Protein AF-A0A838L7C1-F1 (afdb_monomer_lite)

Radius of gyration: 22.55 Å; chains: 1; bounding box: 53×40×76 Å

pLDDT: mean 81.85, std 16.96, range [39.5, 97.94]

Secondary structure (DSSP, 8-state):
-HHHHHHHHHTT-----SS-HHHHTT-EE-PPTT-B--TT-EEEETTS-EEE----SS-EEEEEE-SS-SSSHHHHHHHHHHHHHHTTPPBTTTBEEEEEESS--HHHHHHHHHHHH-TT-HHHHHH-EEEE--HHHHHHHHHHHTEE-EEETTTTEEE---EEEEE-GGGBEEEEEETTT--HHHHHHHHHHHHHTPPP-PPP-----SHHHHHHHHHGGGS-S-TTSHHHHHHHHHHHHHHHHHHHHHHHHHHHHHHHT-

Foldseek 3Di:
DVVVVVVVVVVPPPPPDLDDQVLLQLFAFDFDAFFFQPFQQWWAFLVRHIDTGDFDQFKEKEEEAALVDPPPRLVLLLLQLVLQVVLVHFDPPHYAYEYEYLDQSDSNSVNVSLVPRCVVSVRNSVRYTYTYHDNVSNVVSCVSRVGDWDQRPVSRGIDHFQWIFIAAPPRATQDIDGSVPDHSVNVVVSRVRSPVVHHDDPDDDDPPVDPVVVVCCVVSVSGSPGSPCVVVVVVVVVVVVVVVVVVVVVVVVVVVVVVVVD

Organism: NCBI:txid2683589

Sequence (262 aa):
MRILLLLLALWASPVRAALTPAELAGVGATPPAGARLPAGLAFVDQAERPYRLANGPVPTVLLFADYSCRHICGPGITLTAGALHDAGLTPGRDYRMIVIGLDQDGPALAARLATDRLRGLDAERSAMALLTGSPPTIRQAEAALGYHAVYDAQADQFAHDAAIYVFGQAGRLSALLAETASTAPQLAAAIAGARQGVVYAPPAPRPDDSLAGRISAICYGLASAHGVYAAPIVLGLRIGGVLICVALALFLIGHRRARDAA

Structure (mmCIF, N/CA/C/O backbone):
data_AF-A0A838L7C1-F1
#
_entry.id   AF-A0A838L7C1-F1
#
loop_
_atom_site.group_PDB
_atom_site.id
_atom_site.type_symbol
_atom_site.label_atom_id
_atom_site.label_alt_id
_atom_site.label_comp_id
_atom_site.label_asym_id
_atom_site.label_entity_id
_atom_site.label_seq_id
_atom_site.pdbx_PDB_ins_code
_atom_site.Cartn_x
_atom_site.Cartn_y
_atom_site.Cartn_z
_atom_site.occupancy
_atom_site.B_iso_or_equiv
_atom_site.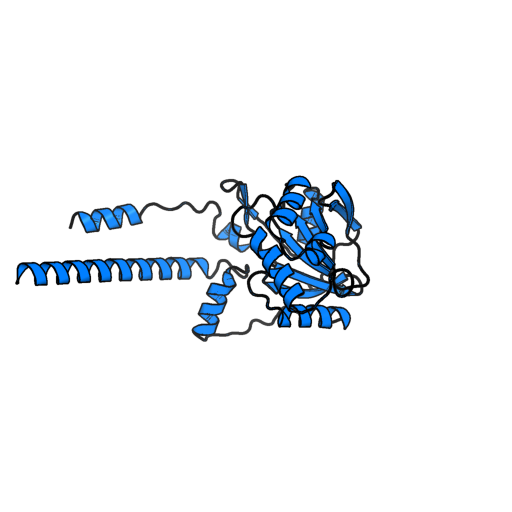auth_seq_id
_atom_site.auth_comp_id
_atom_site.auth_asym_id
_atom_site.auth_atom_id
_atom_site.pdbx_PDB_model_num
ATOM 1 N N . MET A 1 1 ? 33.254 2.760 -39.427 1.00 51.91 1 MET A N 1
ATOM 2 C CA . MET A 1 1 ? 34.066 3.195 -38.265 1.00 51.91 1 MET A CA 1
ATOM 3 C C . MET A 1 1 ? 33.449 4.379 -37.512 1.00 51.91 1 MET A C 1
ATOM 5 O O . MET A 1 1 ? 33.145 4.223 -36.342 1.00 51.91 1 MET A O 1
ATOM 9 N N . ARG A 1 2 ? 33.193 5.531 -38.159 1.00 55.25 2 ARG A N 1
ATOM 10 C CA . ARG A 1 2 ? 32.665 6.751 -37.499 1.00 55.25 2 ARG A CA 1
ATOM 11 C C . ARG A 1 2 ? 31.285 6.598 -36.830 1.00 55.25 2 ARG A C 1
ATOM 13 O O . ARG A 1 2 ? 31.097 7.104 -35.736 1.00 55.25 2 ARG A O 1
ATOM 20 N N . ILE A 1 3 ? 30.359 5.849 -37.437 1.00 61.06 3 ILE A N 1
ATOM 21 C CA . ILE A 1 3 ? 29.017 5.593 -36.869 1.00 61.06 3 ILE A CA 1
ATOM 22 C C . ILE A 1 3 ? 29.088 4.682 -35.631 1.00 61.06 3 ILE A C 1
ATOM 24 O O . ILE A 1 3 ? 28.371 4.902 -34.664 1.00 61.06 3 ILE A O 1
ATOM 28 N N . LEU A 1 4 ? 30.001 3.703 -35.626 1.00 56.50 4 LEU A N 1
ATOM 29 C CA . LEU A 1 4 ? 30.210 2.800 -34.489 1.00 56.50 4 LEU A CA 1
ATOM 30 C C . LEU A 1 4 ? 30.782 3.557 -33.277 1.00 56.50 4 LEU A C 1
ATOM 32 O O . LEU A 1 4 ? 30.341 3.342 -32.157 1.00 56.50 4 LEU A O 1
ATOM 36 N N . LEU A 1 5 ? 31.708 4.492 -33.520 1.00 59.41 5 LEU A N 1
ATOM 37 C CA . LEU A 1 5 ? 32.278 5.374 -32.494 1.00 59.41 5 LEU A CA 1
ATOM 38 C C . LEU A 1 5 ? 31.256 6.386 -31.947 1.00 59.41 5 LEU A C 1
ATOM 40 O O . LEU A 1 5 ? 31.265 6.658 -30.753 1.00 59.41 5 LEU A O 1
ATOM 44 N N . LEU A 1 6 ? 30.346 6.897 -32.785 1.00 57.25 6 LEU A N 1
ATOM 45 C CA . LEU A 1 6 ? 29.240 7.759 -32.343 1.00 57.25 6 LEU A CA 1
ATOM 46 C C . LEU A 1 6 ? 28.212 6.990 -31.497 1.00 57.25 6 LEU A C 1
ATOM 48 O O . LEU A 1 6 ? 27.775 7.498 -30.470 1.00 57.25 6 LEU A O 1
ATOM 52 N N . LEU A 1 7 ? 27.879 5.747 -31.861 1.00 58.19 7 LEU A N 1
ATOM 53 C CA . LEU A 1 7 ? 26.993 4.888 -31.062 1.00 58.19 7 LEU A CA 1
ATOM 54 C C . LEU A 1 7 ? 27.619 4.492 -29.712 1.00 58.19 7 LEU A C 1
ATOM 56 O O . LEU A 1 7 ? 26.914 4.463 -28.709 1.00 58.19 7 LEU A O 1
ATOM 60 N N . LEU A 1 8 ? 28.938 4.262 -29.667 1.00 57.81 8 LEU A N 1
ATOM 61 C CA . LEU A 1 8 ? 29.695 4.037 -28.425 1.00 57.81 8 LEU A CA 1
ATOM 62 C C . LEU A 1 8 ? 29.817 5.300 -27.553 1.00 57.81 8 LEU A C 1
ATOM 64 O O . LEU A 1 8 ? 29.842 5.196 -26.330 1.00 57.81 8 LEU A O 1
ATOM 68 N N . ALA A 1 9 ? 29.865 6.489 -28.158 1.00 54.53 9 ALA A N 1
ATOM 69 C CA . ALA A 1 9 ? 29.916 7.754 -27.427 1.00 54.53 9 ALA A CA 1
ATOM 70 C C . ALA A 1 9 ? 28.554 8.139 -26.818 1.00 54.53 9 ALA A C 1
ATOM 72 O O . ALA A 1 9 ? 28.516 8.622 -25.690 1.00 54.53 9 ALA A O 1
ATOM 73 N N . LEU A 1 10 ? 27.435 7.856 -27.502 1.00 51.53 10 LEU A N 1
ATOM 74 C CA . LEU A 1 10 ? 26.086 7.993 -26.922 1.00 51.53 10 LEU A CA 1
ATOM 75 C C . LEU A 1 10 ? 25.775 6.932 -25.848 1.00 51.53 10 LEU A C 1
ATOM 77 O O . LEU A 1 10 ? 24.868 7.113 -25.042 1.00 51.53 10 LEU A O 1
ATOM 81 N N . TRP A 1 11 ? 26.536 5.839 -25.812 1.00 51.84 11 TRP A N 1
ATOM 82 C CA . TRP A 1 11 ? 26.445 4.779 -24.802 1.00 51.84 11 TRP A CA 1
ATOM 83 C C . TRP A 1 11 ? 27.009 5.171 -23.433 1.00 51.84 11 TRP A C 1
ATOM 85 O O . TRP A 1 11 ? 26.672 4.554 -22.422 1.00 51.84 11 TRP A O 1
ATOM 95 N N . ALA A 1 12 ? 27.890 6.170 -23.402 1.00 47.09 12 ALA A N 1
ATOM 96 C CA . ALA A 1 12 ? 28.677 6.512 -22.228 1.00 47.09 12 ALA A CA 1
ATOM 97 C C . ALA A 1 12 ? 28.092 7.661 -21.403 1.00 47.09 12 ALA A C 1
ATOM 99 O O . ALA A 1 12 ? 28.735 8.067 -20.441 1.00 47.09 12 ALA A O 1
ATOM 100 N N . SER A 1 13 ? 26.909 8.192 -21.730 1.00 45.59 13 SER A N 1
ATOM 101 C CA . SER A 1 13 ? 26.244 9.140 -20.834 1.00 45.59 13 SER A CA 1
ATOM 102 C C . SER A 1 13 ? 25.783 8.379 -19.591 1.00 45.59 13 SER A C 1
ATOM 104 O O . SER A 1 13 ? 24.845 7.581 -19.691 1.00 45.59 13 SER A O 1
ATOM 106 N N . PRO A 1 14 ? 26.409 8.578 -18.412 1.00 48.09 14 PRO A N 1
ATOM 107 C CA . PRO A 1 14 ? 25.842 8.031 -17.202 1.00 48.09 14 PRO A CA 1
ATOM 108 C C . PRO A 1 14 ? 24.521 8.766 -16.992 1.00 48.09 14 PRO A C 1
ATOM 110 O O . PRO A 1 14 ? 24.502 9.952 -16.665 1.00 48.09 14 PRO A O 1
ATOM 113 N N . VAL A 1 15 ? 23.401 8.070 -17.183 1.00 47.12 15 VAL A N 1
ATOM 114 C CA . VAL A 1 15 ? 22.186 8.442 -16.465 1.00 47.12 15 VAL A CA 1
ATOM 115 C C . VAL A 1 15 ? 22.575 8.338 -14.999 1.00 47.12 15 VAL A C 1
ATOM 117 O O . VAL A 1 15 ? 22.795 7.244 -14.478 1.00 47.12 15 VAL A O 1
ATOM 120 N N . ARG A 1 16 ? 22.784 9.489 -14.359 1.00 45.47 16 ARG A N 1
ATOM 121 C CA . ARG A 1 16 ? 22.889 9.545 -12.909 1.00 45.47 16 ARG A CA 1
ATOM 122 C C . ARG A 1 16 ? 21.510 9.163 -12.399 1.00 45.47 16 ARG A C 1
ATOM 124 O O . ARG A 1 16 ? 20.576 9.943 -12.536 1.00 45.47 16 ARG A O 1
ATOM 131 N N . ALA A 1 17 ? 21.383 7.937 -11.901 1.00 51.59 17 ALA A N 1
ATOM 132 C CA . ALA A 1 17 ? 20.251 7.587 -11.065 1.00 51.59 17 ALA A CA 1
ATOM 133 C C . ALA A 1 17 ? 20.267 8.538 -9.862 1.00 51.59 17 ALA A C 1
ATOM 135 O O . ALA A 1 17 ? 21.335 8.808 -9.304 1.00 51.59 17 ALA A O 1
ATOM 136 N N . ALA A 1 18 ? 19.107 9.092 -9.539 1.00 63.47 18 ALA A N 1
ATOM 137 C CA . ALA A 1 18 ? 18.966 10.081 -8.485 1.00 63.47 18 ALA A CA 1
ATOM 138 C C . ALA A 1 18 ? 19.224 9.492 -7.087 1.00 63.47 18 ALA A C 1
ATOM 140 O O . ALA A 1 18 ? 19.839 10.155 -6.256 1.00 63.47 18 ALA A O 1
ATOM 141 N N . LEU A 1 19 ? 18.876 8.216 -6.887 1.00 62.22 19 LEU A N 1
ATOM 142 C CA . LEU A 1 19 ? 19.225 7.420 -5.710 1.00 62.22 19 LEU A CA 1
ATOM 143 C C . LEU A 1 19 ? 20.336 6.408 -6.018 1.00 62.22 19 LEU A C 1
ATOM 145 O O . LEU A 1 19 ? 20.388 5.794 -7.091 1.00 62.22 19 LEU A O 1
ATOM 149 N N . THR A 1 20 ? 21.221 6.200 -5.048 1.00 67.25 20 THR A N 1
ATOM 150 C CA . THR A 1 20 ? 22.269 5.180 -5.098 1.00 67.25 20 THR A CA 1
ATOM 151 C C . THR A 1 20 ? 21.702 3.783 -4.813 1.00 67.25 20 THR A C 1
ATOM 153 O O . THR A 1 20 ? 20.702 3.635 -4.108 1.00 67.25 20 THR A O 1
ATOM 156 N N . PRO A 1 21 ? 22.365 2.708 -5.281 1.00 65.19 21 PRO A N 1
ATOM 157 C CA . PRO A 1 21 ? 21.970 1.343 -4.929 1.00 65.19 21 PRO A CA 1
ATOM 158 C C . PRO A 1 21 ? 21.930 1.079 -3.417 1.00 65.19 21 PRO A C 1
ATOM 160 O O . PRO A 1 21 ? 21.137 0.262 -2.966 1.00 65.19 21 PRO A O 1
ATOM 163 N N . ALA A 1 22 ? 22.776 1.761 -2.638 1.00 67.56 22 ALA A N 1
ATOM 164 C CA . ALA A 1 22 ? 22.805 1.631 -1.185 1.00 67.56 22 ALA A CA 1
ATOM 165 C C . ALA A 1 22 ? 21.562 2.248 -0.526 1.00 67.56 22 ALA A C 1
ATOM 167 O O . ALA A 1 22 ? 20.999 1.645 0.381 1.00 67.56 22 ALA A O 1
ATOM 168 N N . GLU A 1 23 ? 21.101 3.404 -1.012 1.00 67.38 23 GLU A N 1
ATOM 169 C CA . GLU A 1 23 ? 19.859 4.037 -0.542 1.00 67.38 23 GLU A CA 1
ATOM 170 C C . GLU A 1 23 ? 18.635 3.179 -0.889 1.00 67.38 23 GLU A C 1
ATOM 172 O O . GLU A 1 23 ? 17.752 2.987 -0.056 1.00 67.38 23 GLU A O 1
ATOM 177 N N . LEU A 1 24 ? 18.624 2.573 -2.079 1.00 67.25 24 LEU A N 1
ATOM 178 C CA . LEU A 1 24 ? 17.552 1.669 -2.506 1.00 67.25 24 LEU A CA 1
ATOM 179 C C . LEU A 1 24 ? 17.568 0.314 -1.787 1.00 67.25 24 LEU A C 1
ATOM 181 O O . LEU A 1 24 ? 16.530 -0.332 -1.691 1.00 67.25 24 LEU A O 1
ATOM 185 N N . ALA A 1 25 ? 18.713 -0.136 -1.264 1.00 66.38 25 ALA A N 1
ATOM 186 C CA . ALA A 1 25 ? 18.814 -1.423 -0.572 1.00 66.38 25 ALA A CA 1
ATOM 187 C C . ALA A 1 25 ? 17.990 -1.480 0.727 1.00 66.38 25 ALA A C 1
ATOM 189 O O . ALA A 1 25 ? 17.651 -2.575 1.174 1.00 66.38 25 ALA A O 1
ATOM 190 N N . GLY A 1 26 ? 17.687 -0.321 1.322 1.00 69.31 26 GLY A N 1
ATOM 191 C CA . GLY A 1 26 ? 16.841 -0.205 2.508 1.00 69.31 26 GLY A CA 1
ATOM 192 C C . GLY A 1 26 ? 15.350 -0.032 2.211 1.00 69.31 26 GLY A C 1
ATOM 193 O O . GLY A 1 26 ? 14.554 -0.119 3.139 1.00 69.31 26 GLY A O 1
ATOM 194 N N . VAL A 1 27 ? 14.954 0.220 0.958 1.00 80.50 27 VAL A N 1
ATOM 195 C CA . VAL A 1 27 ? 13.543 0.392 0.581 1.00 80.50 27 VAL A CA 1
ATOM 196 C C . VAL A 1 27 ? 12.837 -0.961 0.584 1.00 80.50 27 VAL A C 1
ATOM 198 O O . VAL A 1 27 ? 13.306 -1.904 -0.053 1.00 80.50 27 VAL A O 1
ATOM 201 N N . GLY A 1 28 ? 11.706 -1.064 1.284 1.00 82.19 28 GLY A N 1
ATOM 202 C CA . GLY A 1 28 ? 10.970 -2.323 1.366 1.00 82.19 28 GLY A CA 1
ATOM 203 C C . GLY A 1 28 ? 9.934 -2.397 2.481 1.00 82.19 28 GLY A C 1
ATOM 204 O O . GLY A 1 28 ? 9.901 -1.565 3.389 1.00 82.19 28 GLY A O 1
ATOM 205 N N . ALA A 1 29 ? 9.123 -3.454 2.433 1.00 87.81 29 ALA A N 1
ATOM 206 C CA . ALA A 1 29 ? 8.242 -3.887 3.509 1.00 87.81 29 ALA A CA 1
ATOM 207 C C . ALA A 1 29 ? 8.787 -5.162 4.180 1.00 87.81 29 ALA A C 1
ATOM 209 O O . ALA A 1 29 ? 8.702 -6.262 3.637 1.00 87.81 29 ALA A O 1
ATOM 210 N N . THR A 1 30 ? 9.317 -5.040 5.399 1.00 90.00 30 THR A N 1
ATOM 211 C CA . THR A 1 30 ? 9.736 -6.170 6.248 1.00 90.00 30 THR A CA 1
ATOM 212 C C . THR A 1 30 ? 9.036 -6.088 7.606 1.00 90.00 30 THR A C 1
ATOM 214 O O . THR A 1 30 ? 9.617 -5.615 8.586 1.00 90.00 30 THR A O 1
ATOM 217 N N . PRO A 1 31 ? 7.769 -6.534 7.698 1.00 90.88 31 PRO A N 1
ATOM 218 C CA . PRO A 1 31 ? 6.994 -6.391 8.919 1.00 90.88 31 PRO A CA 1
ATOM 219 C C . PRO A 1 31 ? 7.610 -7.209 10.062 1.00 90.88 31 PRO A C 1
ATOM 221 O O . PRO A 1 31 ? 7.965 -8.375 9.852 1.00 90.88 31 PRO A O 1
ATOM 224 N N . PRO A 1 32 ? 7.702 -6.656 11.285 1.00 90.88 32 PRO A N 1
ATOM 225 C CA . PRO A 1 32 ? 8.177 -7.412 12.435 1.00 90.88 32 PRO A CA 1
ATOM 226 C C . PRO A 1 32 ? 7.231 -8.574 12.770 1.00 90.88 32 PRO A C 1
ATOM 228 O O . PRO A 1 32 ? 6.039 -8.568 12.445 1.00 90.88 32 PRO A O 1
ATOM 231 N N . ALA A 1 33 ? 7.749 -9.580 13.476 1.00 88.56 33 ALA A N 1
ATOM 232 C CA . ALA A 1 33 ? 6.931 -10.692 13.945 1.00 88.56 33 ALA A CA 1
ATOM 233 C C . ALA A 1 33 ? 5.770 -10.181 14.814 1.00 88.56 33 ALA A C 1
ATOM 235 O O . ALA A 1 33 ? 5.965 -9.433 15.771 1.00 88.56 33 ALA A O 1
ATOM 236 N N . GLY A 1 34 ? 4.546 -10.587 14.474 1.00 89.81 34 GLY A N 1
ATOM 237 C CA . GLY A 1 34 ? 3.351 -10.136 15.185 1.00 89.81 34 GLY A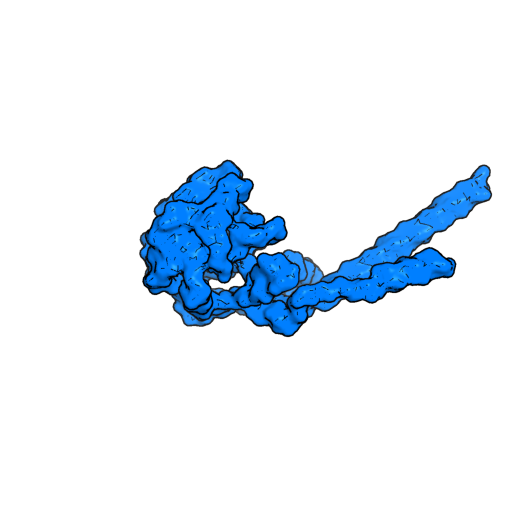 CA 1
ATOM 238 C C . GLY A 1 34 ? 2.960 -8.680 14.917 1.00 89.81 34 GLY A C 1
ATOM 239 O O . GLY A 1 34 ? 2.197 -8.135 15.717 1.00 89.81 34 GLY A O 1
ATOM 240 N N . ALA A 1 35 ? 3.440 -8.077 13.819 1.00 94.44 35 ALA A N 1
ATOM 241 C CA . ALA A 1 35 ? 3.037 -6.749 13.364 1.00 94.44 35 ALA A CA 1
ATOM 242 C C . ALA A 1 35 ? 1.516 -6.553 13.439 1.00 94.44 35 ALA A C 1
ATOM 244 O O . ALA A 1 35 ? 0.718 -7.452 13.133 1.00 94.44 35 ALA A O 1
ATOM 245 N N . ARG A 1 36 ? 1.117 -5.353 13.859 1.00 95.94 36 ARG A N 1
ATOM 246 C CA . ARG A 1 36 ? -0.283 -4.963 13.986 1.00 95.94 36 ARG A CA 1
ATOM 247 C C . ARG A 1 36 ? -0.534 -3.634 13.302 1.00 95.94 36 ARG A C 1
ATOM 249 O O . ARG A 1 36 ? 0.358 -2.796 13.230 1.00 95.94 36 ARG A O 1
ATOM 256 N N . LEU A 1 37 ? -1.774 -3.435 12.873 1.00 96.94 37 LEU A N 1
ATOM 257 C CA . LEU A 1 37 ? -2.268 -2.144 12.431 1.00 96.94 37 LEU A CA 1
ATOM 258 C C . LEU A 1 37 ? -2.006 -1.110 13.545 1.00 96.94 37 LEU A C 1
ATOM 260 O O . LEU A 1 37 ? -2.449 -1.341 14.678 1.00 96.94 37 LEU A O 1
ATOM 264 N N . PRO A 1 38 ? -1.311 0.009 13.265 1.00 96.56 38 PRO A N 1
ATOM 265 C CA . PRO A 1 38 ? -0.952 1.003 14.274 1.00 96.56 38 PRO A CA 1
ATOM 266 C C . PRO A 1 38 ? -2.166 1.865 14.657 1.00 96.56 38 PRO A C 1
ATOM 268 O O . PRO A 1 38 ? -2.296 3.030 14.285 1.00 96.56 38 PRO A O 1
ATOM 271 N N . ALA A 1 39 ? -3.113 1.266 15.378 1.00 95.31 39 ALA A N 1
ATOM 272 C CA . ALA A 1 39 ? -4.331 1.931 15.817 1.00 95.31 39 ALA A CA 1
ATOM 273 C C . ALA A 1 39 ? -4.028 3.129 16.739 1.00 95.31 39 ALA A C 1
ATOM 275 O O . ALA A 1 39 ? -3.087 3.113 17.528 1.00 95.31 39 ALA A O 1
ATOM 276 N N . GLY A 1 40 ? -4.856 4.168 16.655 1.00 96.00 40 GLY A N 1
ATOM 277 C CA . GLY A 1 40 ? -4.732 5.419 17.405 1.00 96.00 40 GLY A CA 1
ATOM 278 C C . GLY A 1 40 ? -4.039 6.546 16.636 1.00 96.00 40 GLY A C 1
ATOM 279 O O . GLY A 1 40 ? -4.273 7.717 16.964 1.00 96.00 40 GLY A O 1
ATOM 280 N N . LEU A 1 41 ? -3.261 6.221 15.594 1.00 97.62 41 LEU A N 1
ATOM 281 C CA . LEU A 1 41 ? -2.647 7.218 14.715 1.00 97.62 41 LEU A CA 1
ATOM 282 C C . LEU A 1 41 ? -3.719 8.098 14.058 1.00 97.62 41 LEU A C 1
ATOM 284 O O . LEU A 1 41 ? -4.759 7.611 13.605 1.00 97.62 41 LEU A O 1
ATOM 288 N N . ALA A 1 42 ? -3.469 9.406 14.061 1.00 97.19 42 ALA A N 1
ATOM 289 C CA . ALA A 1 42 ? -4.391 10.423 13.574 1.00 97.19 42 ALA A CA 1
ATOM 290 C C . ALA A 1 42 ? -3.964 10.923 12.192 1.00 97.19 42 ALA A C 1
ATOM 292 O O . ALA A 1 42 ? -2.813 11.300 11.990 1.00 97.19 42 ALA A O 1
ATOM 293 N N . PHE A 1 43 ? -4.921 10.951 11.277 1.00 97.38 43 PHE A N 1
ATOM 294 C CA . PHE A 1 43 ? -4.782 11.347 9.886 1.00 97.38 43 PHE A CA 1
ATOM 295 C C . PHE A 1 43 ? -5.931 12.282 9.496 1.00 97.38 43 PHE A C 1
ATOM 297 O O . PHE A 1 43 ? -6.866 12.512 10.269 1.00 97.38 43 PHE A O 1
ATOM 304 N N . VAL A 1 44 ? -5.869 12.786 8.273 1.00 96.81 44 VAL A N 1
ATOM 305 C CA . VAL A 1 44 ? -6.962 13.471 7.586 1.00 96.81 44 VAL A CA 1
ATOM 306 C C . VAL A 1 44 ? -7.305 12.656 6.343 1.00 96.81 44 VAL A C 1
ATOM 308 O O . VAL A 1 44 ? -6.396 12.198 5.652 1.00 96.81 44 VAL A O 1
ATOM 311 N N . ASP A 1 45 ? -8.591 12.416 6.093 1.00 95.44 45 ASP A N 1
ATOM 312 C CA . ASP A 1 45 ? -9.037 11.701 4.894 1.00 95.44 45 ASP A CA 1
ATOM 313 C C . ASP A 1 45 ? -9.088 12.618 3.657 1.00 95.44 45 ASP A C 1
ATOM 315 O O . ASP A 1 45 ? -8.923 13.836 3.749 1.00 95.44 45 ASP A O 1
ATOM 319 N N . GLN A 1 46 ? -9.359 12.043 2.485 1.00 93.81 46 GLN A N 1
ATOM 320 C CA . GLN A 1 46 ? -9.469 12.767 1.215 1.00 93.81 46 GLN A CA 1
ATOM 321 C C . GLN A 1 46 ? -10.581 13.830 1.167 1.00 93.81 46 GLN A C 1
ATOM 323 O O . GLN A 1 46 ? -10.621 14.628 0.236 1.00 93.81 46 GLN A O 1
ATOM 328 N N . ALA A 1 47 ? -11.507 13.827 2.128 1.00 93.81 47 ALA A N 1
ATOM 329 C CA . ALA A 1 47 ? -12.581 14.806 2.262 1.00 93.81 47 ALA A CA 1
ATOM 330 C C . ALA A 1 47 ? -12.290 15.830 3.376 1.00 93.81 47 ALA A C 1
ATOM 332 O O . ALA A 1 47 ? -13.211 16.491 3.853 1.00 93.81 47 ALA A O 1
ATOM 333 N N . GLU A 1 48 ? -11.027 15.936 3.802 1.00 95.12 48 GLU A N 1
ATOM 334 C CA . GLU A 1 48 ? -10.552 16.818 4.873 1.00 95.12 48 GLU A CA 1
ATOM 335 C C . GLU A 1 48 ? -11.141 16.503 6.258 1.00 95.12 48 GLU A C 1
ATOM 337 O O . GLU A 1 48 ? -11.113 17.330 7.173 1.00 95.12 48 GLU A O 1
ATOM 342 N N . ARG A 1 49 ? -11.658 15.286 6.463 1.00 96.19 49 ARG A N 1
ATOM 343 C CA . ARG A 1 49 ? -12.235 14.886 7.749 1.00 96.19 49 ARG A CA 1
ATOM 344 C C . ARG A 1 49 ? -11.167 14.253 8.642 1.00 96.19 49 ARG A C 1
ATOM 346 O O . ARG A 1 49 ? -10.363 13.452 8.159 1.00 96.19 49 ARG A O 1
ATOM 353 N N . PRO A 1 50 ? -11.172 14.537 9.959 1.00 96.94 50 PRO A N 1
ATOM 354 C CA . PRO A 1 50 ? -10.309 13.837 10.901 1.00 96.94 50 PRO A CA 1
ATOM 355 C C . PRO A 1 50 ? -10.561 12.328 10.856 1.00 96.94 50 PRO A C 1
ATOM 357 O O . PRO A 1 50 ? -11.698 11.874 10.989 1.00 96.94 50 PRO A O 1
ATOM 360 N N . TYR A 1 51 ? -9.494 11.548 10.726 1.00 96.88 51 TYR A N 1
ATOM 361 C CA . TYR A 1 51 ? -9.549 10.094 10.681 1.00 96.88 51 TYR A CA 1
ATOM 362 C C . TYR A 1 51 ? -8.608 9.505 11.728 1.00 96.88 51 TYR A C 1
ATOM 364 O O . TYR A 1 51 ? -7.427 9.841 11.787 1.00 96.88 51 TYR A O 1
ATOM 372 N N . ARG A 1 52 ? -9.107 8.587 12.559 1.00 97.19 52 ARG A N 1
ATOM 373 C CA . ARG A 1 52 ? -8.255 7.799 13.455 1.00 97.19 52 ARG A CA 1
ATOM 374 C C . ARG A 1 52 ? -8.180 6.366 12.985 1.00 97.19 52 ARG A C 1
ATOM 376 O O . ARG A 1 52 ? -9.201 5.694 12.857 1.00 97.19 52 ARG A O 1
ATOM 383 N N . LEU A 1 53 ? -6.955 5.889 12.781 1.00 96.56 53 LEU A N 1
ATOM 384 C CA . LEU A 1 53 ? -6.727 4.500 12.435 1.00 96.56 53 LEU A CA 1
ATOM 385 C C . LEU A 1 53 ? -7.201 3.627 13.597 1.00 96.56 53 LEU A C 1
ATOM 387 O O . LEU A 1 53 ? -6.815 3.828 14.745 1.00 96.56 53 LEU A O 1
ATOM 391 N N . ALA A 1 54 ? -8.071 2.672 13.316 1.00 95.00 54 ALA A N 1
ATOM 392 C CA . ALA A 1 54 ? -8.666 1.814 14.330 1.00 95.00 54 ALA A CA 1
ATOM 393 C C . ALA A 1 54 ? -8.827 0.413 13.770 1.00 95.00 54 ALA A C 1
ATOM 395 O O . ALA A 1 54 ? -8.913 0.248 12.556 1.00 95.00 54 ALA A O 1
ATOM 396 N N . ASN A 1 55 ? -8.920 -0.593 14.633 1.00 92.69 55 ASN A N 1
ATOM 397 C CA . ASN A 1 55 ? -9.307 -1.937 14.215 1.00 92.69 55 ASN A CA 1
ATOM 398 C C . ASN A 1 55 ? -10.785 -1.944 13.810 1.00 92.69 55 ASN A C 1
ATOM 400 O O . ASN A 1 55 ? -11.608 -1.301 14.454 1.00 92.69 55 ASN A O 1
ATOM 404 N N . GLY A 1 56 ? -11.103 -2.642 12.724 1.00 87.00 56 GLY A N 1
ATOM 405 C CA . GLY A 1 56 ? -12.460 -2.767 12.202 1.00 87.00 56 GLY A CA 1
ATOM 406 C C . GLY A 1 56 ? -13.013 -4.177 12.410 1.00 87.00 56 GLY A C 1
ATOM 407 O O . GLY A 1 56 ? -12.248 -5.093 12.717 1.00 87.00 56 GLY A O 1
ATOM 408 N N . PRO A 1 57 ? -14.329 -4.368 12.217 1.00 89.50 57 PRO A N 1
ATOM 409 C CA . PRO A 1 57 ? -14.963 -5.686 12.288 1.00 89.50 57 PRO A CA 1
ATOM 410 C C . PRO A 1 57 ? -14.608 -6.583 11.091 1.00 89.50 57 PRO A C 1
ATOM 412 O O . PRO A 1 57 ? -14.785 -7.797 11.153 1.00 89.50 57 PRO A O 1
ATOM 415 N N . VAL A 1 58 ? -14.103 -5.987 10.009 1.00 94.94 58 VAL A N 1
ATOM 416 C CA . VAL A 1 58 ? -13.703 -6.660 8.771 1.00 94.94 58 VAL A CA 1
ATOM 417 C C . VAL A 1 58 ? -12.195 -6.512 8.541 1.00 94.94 58 VAL A C 1
ATOM 419 O O . VAL A 1 58 ? -11.594 -5.550 9.043 1.00 94.94 58 VAL A O 1
ATOM 422 N N . PRO A 1 59 ? -11.570 -7.427 7.778 1.00 97.50 59 PRO A N 1
ATOM 423 C CA . PRO A 1 59 ? -10.175 -7.306 7.383 1.00 97.50 59 PRO A CA 1
ATOM 424 C C . PRO A 1 59 ? -9.828 -5.951 6.765 1.00 97.50 59 PRO A C 1
ATOM 426 O O . PRO A 1 59 ? -10.635 -5.331 6.074 1.00 97.50 59 PRO A O 1
ATOM 429 N N . THR A 1 60 ? -8.605 -5.495 7.014 1.00 97.88 60 THR A N 1
ATOM 430 C CA . THR A 1 60 ? -8.078 -4.222 6.502 1.00 97.88 60 THR A CA 1
ATOM 431 C C . THR A 1 60 ? -7.034 -4.503 5.449 1.00 97.88 60 THR A C 1
ATOM 433 O O . THR A 1 60 ? -6.032 -5.137 5.759 1.00 97.88 60 THR A O 1
ATOM 436 N N . VAL A 1 61 ? -7.253 -4.000 4.245 1.00 97.56 61 VAL A N 1
ATOM 437 C CA . VAL A 1 61 ? -6.261 -3.949 3.178 1.00 97.56 61 VAL A CA 1
ATOM 438 C C . VAL A 1 61 ? -5.602 -2.575 3.255 1.00 97.56 61 VAL A C 1
ATOM 440 O O . VAL A 1 61 ? -6.289 -1.565 3.107 1.00 97.56 61 VAL A O 1
ATOM 443 N N . LEU A 1 62 ? -4.309 -2.529 3.565 1.00 97.81 62 LEU A N 1
ATOM 444 C CA . LEU A 1 62 ? -3.547 -1.296 3.742 1.00 97.81 62 LEU A CA 1
ATOM 445 C C . LEU A 1 62 ? -2.403 -1.218 2.738 1.00 97.81 62 LEU A C 1
ATOM 447 O O . LEU A 1 62 ? -1.663 -2.185 2.573 1.00 97.81 62 LEU A O 1
ATOM 451 N N . LEU A 1 63 ? -2.277 -0.058 2.101 1.00 95.31 63 LEU A N 1
ATOM 452 C CA . LEU A 1 63 ? -1.208 0.279 1.166 1.00 95.31 63 LEU A CA 1
ATOM 453 C C . LEU A 1 63 ? -0.536 1.583 1.610 1.00 95.31 63 LEU A C 1
ATOM 455 O O . LEU A 1 63 ? -1.143 2.392 2.321 1.00 95.31 63 LEU A O 1
ATOM 459 N N . PHE A 1 64 ? 0.686 1.801 1.138 1.00 94.00 64 PHE A N 1
ATOM 460 C CA . PHE A 1 64 ? 1.370 3.089 1.208 1.00 94.00 64 PHE A CA 1
ATOM 461 C C . PHE A 1 64 ? 1.488 3.672 -0.195 1.00 94.00 64 PHE A C 1
ATOM 463 O O . PHE A 1 64 ? 1.741 2.939 -1.148 1.00 94.00 64 PHE A O 1
ATOM 470 N N . ALA A 1 65 ? 1.299 4.980 -0.329 1.00 91.25 65 ALA A N 1
ATOM 471 C CA . ALA A 1 65 ? 1.409 5.637 -1.621 1.00 91.25 65 ALA A CA 1
ATOM 472 C C . ALA A 1 65 ? 1.942 7.059 -1.492 1.00 91.25 65 ALA A C 1
ATOM 474 O O . ALA A 1 65 ? 1.622 7.779 -0.553 1.00 91.25 65 ALA A O 1
ATOM 475 N N . ASP A 1 66 ? 2.699 7.477 -2.491 1.00 89.00 66 ASP A N 1
ATOM 476 C CA . ASP A 1 66 ? 2.919 8.882 -2.809 1.00 89.00 66 ASP A CA 1
ATOM 477 C C . ASP A 1 66 ? 1.797 9.328 -3.766 1.00 89.00 66 ASP A C 1
ATOM 479 O O . ASP A 1 66 ? 1.623 8.752 -4.848 1.00 89.00 66 ASP A O 1
ATOM 483 N N . TYR A 1 67 ? 0.974 10.297 -3.356 1.00 88.12 67 TYR A N 1
ATOM 484 C CA . TYR A 1 67 ? -0.165 10.757 -4.158 1.00 88.12 67 TYR A CA 1
ATOM 485 C C . TYR A 1 67 ? 0.257 11.716 -5.277 1.00 88.12 67 TYR A C 1
ATOM 487 O O . TYR A 1 67 ? -0.497 11.895 -6.239 1.00 88.12 67 TYR A O 1
ATOM 495 N N . SER A 1 68 ? 1.444 12.319 -5.180 1.00 81.38 68 SER A N 1
ATOM 496 C CA . SER A 1 68 ? 2.016 13.199 -6.204 1.00 81.38 68 SER A CA 1
ATOM 497 C C . SER A 1 68 ? 2.730 12.427 -7.327 1.00 81.38 68 SER A C 1
ATOM 499 O O . SER A 1 68 ? 2.846 12.917 -8.459 1.00 81.38 68 SER A O 1
ATOM 501 N N . CYS A 1 69 ? 3.141 11.187 -7.048 1.00 79.75 69 CYS A N 1
ATOM 502 C CA . CYS A 1 69 ? 3.825 10.285 -7.970 1.00 79.75 69 CYS A CA 1
ATOM 503 C C . CYS A 1 69 ? 3.034 10.041 -9.270 1.00 79.75 69 CYS A C 1
ATOM 505 O O . CYS A 1 69 ? 1.947 9.449 -9.307 1.00 79.75 69 CYS A O 1
ATOM 507 N N . ARG A 1 70 ? 3.620 10.456 -10.401 1.00 66.94 70 ARG A N 1
ATOM 508 C CA . ARG A 1 70 ? 2.976 10.386 -11.730 1.00 66.94 70 ARG A CA 1
ATOM 509 C C . ARG A 1 70 ? 3.256 9.096 -12.495 1.00 66.94 70 ARG A C 1
ATOM 511 O O . ARG A 1 70 ? 2.736 8.931 -13.598 1.00 66.94 70 ARG A O 1
ATOM 518 N N . HIS A 1 71 ? 4.065 8.200 -11.936 1.00 65.06 71 HIS A N 1
ATOM 519 C CA . HIS A 1 71 ? 4.546 7.009 -12.631 1.00 65.06 71 HIS A CA 1
ATOM 520 C C . HIS A 1 71 ? 3.787 5.740 -12.221 1.00 65.06 71 HIS A C 1
ATOM 522 O O . HIS A 1 71 ? 2.901 5.301 -12.952 1.00 65.06 71 HIS A O 1
ATOM 528 N N . ILE A 1 72 ? 4.131 5.145 -11.074 1.00 60.28 72 ILE A N 1
ATOM 529 C CA . ILE A 1 72 ? 3.748 3.759 -10.731 1.00 60.28 72 ILE A CA 1
ATOM 530 C C . ILE A 1 72 ? 2.843 3.655 -9.493 1.00 60.28 72 ILE A C 1
ATOM 532 O O . ILE A 1 72 ? 2.090 2.689 -9.375 1.00 60.28 72 ILE A O 1
ATOM 536 N N . CYS A 1 73 ? 2.818 4.667 -8.628 1.00 61.50 73 CYS A N 1
ATOM 537 C CA . CYS A 1 73 ? 2.146 4.595 -7.328 1.00 61.50 73 CYS A CA 1
ATOM 538 C C . CYS A 1 73 ? 0.605 4.522 -7.444 1.00 61.50 73 CYS A C 1
ATOM 540 O O . CYS A 1 73 ? -0.053 3.718 -6.789 1.00 61.50 73 CYS A O 1
ATOM 542 N N . GLY A 1 74 ? -0.001 5.292 -8.357 1.00 65.81 74 GLY A N 1
ATOM 543 C CA . GLY A 1 74 ? -1.453 5.239 -8.594 1.00 65.81 74 GLY A CA 1
ATOM 544 C C . GLY A 1 74 ? -1.982 3.936 -9.230 1.00 65.81 74 GLY A C 1
ATOM 545 O O . GLY A 1 74 ? -3.066 3.482 -8.847 1.00 65.81 74 GLY A O 1
ATOM 546 N N . PRO A 1 75 ? -1.268 3.315 -10.189 1.00 76.56 75 PRO A N 1
ATOM 547 C CA . PRO A 1 75 ? -1.598 1.978 -10.677 1.00 76.56 75 PRO A CA 1
ATOM 548 C C . PRO A 1 75 ? -1.721 0.905 -9.584 1.00 76.56 75 PRO A C 1
ATOM 550 O O . PRO A 1 75 ? -2.658 0.118 -9.655 1.00 76.56 75 PRO A O 1
ATOM 553 N N . GLY A 1 76 ? -0.860 0.893 -8.558 1.00 83.81 76 GLY A N 1
ATOM 554 C CA . GLY A 1 76 ? -0.897 -0.120 -7.487 1.00 83.81 76 GLY A CA 1
ATOM 555 C C . GLY A 1 76 ? -2.216 -0.149 -6.703 1.00 83.81 76 GLY A C 1
ATOM 556 O O . GLY A 1 76 ? -2.842 -1.204 -6.548 1.00 83.81 76 GLY A O 1
ATOM 557 N N . ILE A 1 77 ? -2.720 1.031 -6.325 1.00 89.75 77 ILE A N 1
ATOM 558 C CA . ILE A 1 77 ? -4.031 1.198 -5.671 1.00 89.75 77 ILE A CA 1
ATOM 559 C C . ILE A 1 77 ? -5.161 0.685 -6.574 1.00 89.75 77 ILE A C 1
ATOM 561 O O . ILE A 1 77 ? -6.054 -0.026 -6.117 1.00 89.75 77 ILE A O 1
ATOM 565 N N . THR A 1 78 ? -5.112 1.027 -7.863 1.00 90.62 78 THR A N 1
ATOM 566 C CA . THR A 1 78 ? -6.153 0.656 -8.838 1.00 90.62 78 THR A CA 1
ATOM 567 C C . THR A 1 78 ? -6.172 -0.844 -9.095 1.00 90.62 78 THR A C 1
ATOM 569 O O . THR A 1 78 ? -7.240 -1.447 -9.100 1.00 90.62 78 THR A O 1
ATOM 572 N N . LEU A 1 79 ? -4.998 -1.456 -9.269 1.00 90.56 79 LEU A N 1
ATOM 573 C CA . LEU A 1 79 ? -4.849 -2.898 -9.465 1.00 90.56 79 LEU A CA 1
ATOM 574 C C . LEU A 1 79 ? -5.339 -3.670 -8.242 1.00 90.56 79 LEU A C 1
ATOM 576 O O . LEU A 1 79 ? -6.072 -4.643 -8.388 1.00 90.56 79 LEU A O 1
ATOM 580 N N . THR A 1 80 ? -5.007 -3.197 -7.041 1.00 93.44 80 THR A N 1
ATOM 581 C CA . THR A 1 80 ? -5.479 -3.818 -5.800 1.00 93.44 80 THR A CA 1
ATOM 582 C C . THR A 1 80 ? -6.997 -3.718 -5.669 1.00 93.44 80 THR A C 1
ATOM 584 O O . THR A 1 80 ? -7.655 -4.718 -5.391 1.00 93.44 80 THR A O 1
ATOM 587 N N . ALA A 1 81 ? -7.569 -2.533 -5.903 1.00 94.94 81 ALA A N 1
ATOM 588 C CA . ALA A 1 81 ? -9.016 -2.335 -5.863 1.00 94.94 81 ALA A CA 1
ATOM 589 C C . ALA A 1 81 ? -9.738 -3.189 -6.921 1.00 94.94 81 ALA A C 1
ATOM 591 O O . ALA A 1 81 ? -10.718 -3.854 -6.596 1.00 94.94 81 ALA A O 1
ATOM 592 N N . GLY A 1 82 ? -9.217 -3.236 -8.150 1.00 94.88 82 GLY A N 1
ATOM 593 C CA . GLY A 1 82 ? -9.747 -4.066 -9.232 1.00 94.88 82 GLY A CA 1
ATOM 594 C C . GLY A 1 82 ? -9.673 -5.560 -8.922 1.00 94.88 82 GLY A C 1
ATOM 595 O O . GLY A 1 82 ? -10.654 -6.268 -9.088 1.00 94.88 82 GLY A O 1
ATOM 596 N N . ALA A 1 83 ? -8.564 -6.049 -8.368 1.00 94.81 83 ALA A N 1
ATOM 597 C CA . ALA A 1 83 ? -8.446 -7.458 -8.001 1.00 94.81 83 ALA A CA 1
ATOM 598 C C . ALA A 1 83 ? -9.388 -7.856 -6.847 1.00 94.81 83 ALA A C 1
ATOM 600 O O . ALA A 1 83 ? -9.875 -8.986 -6.808 1.00 94.81 83 ALA A O 1
ATOM 601 N N . LEU A 1 84 ? -9.675 -6.944 -5.911 1.00 96.62 84 LEU A N 1
ATOM 602 C CA . LEU A 1 84 ? -10.689 -7.158 -4.871 1.00 96.62 84 LEU A CA 1
ATOM 603 C C . LEU A 1 84 ? -12.106 -7.184 -5.460 1.00 96.62 84 LEU A C 1
ATOM 605 O O . LEU A 1 84 ? -12.912 -8.031 -5.069 1.00 96.62 84 LEU A O 1
ATOM 609 N N . HIS A 1 85 ? -12.376 -6.301 -6.422 1.00 96.12 85 HIS A N 1
ATOM 610 C CA . HIS A 1 85 ? -13.624 -6.270 -7.176 1.00 96.12 85 HIS A CA 1
ATOM 611 C C . HIS A 1 85 ? -13.845 -7.571 -7.962 1.00 96.12 85 HIS A C 1
ATOM 613 O O . HIS A 1 85 ? -14.874 -8.229 -7.809 1.00 96.12 85 HIS A O 1
ATOM 619 N N . ASP A 1 86 ? -12.840 -8.000 -8.727 1.00 96.56 86 ASP A N 1
ATOM 620 C CA . ASP A 1 86 ? -12.853 -9.227 -9.532 1.00 96.56 86 ASP A CA 1
ATOM 621 C C . ASP A 1 86 ? -12.976 -10.492 -8.668 1.00 96.56 86 ASP A C 1
ATOM 623 O O . ASP A 1 86 ? -13.499 -11.515 -9.110 1.00 96.56 86 ASP A O 1
ATOM 627 N N . ALA A 1 87 ? -12.534 -10.429 -7.409 1.00 96.62 87 ALA A N 1
ATOM 628 C CA . ALA A 1 87 ? -12.743 -11.484 -6.420 1.00 96.62 87 ALA A CA 1
ATOM 629 C C . ALA A 1 87 ? -14.195 -11.568 -5.904 1.00 96.62 87 ALA A C 1
ATOM 631 O O . ALA A 1 87 ? -14.509 -12.458 -5.110 1.00 96.62 87 ALA A O 1
ATOM 632 N N . GLY A 1 88 ? -15.077 -10.649 -6.311 1.00 96.62 88 GLY A N 1
ATOM 633 C CA . GLY A 1 88 ? -16.468 -10.570 -5.863 1.00 96.62 88 GLY A CA 1
ATOM 634 C C . GLY A 1 88 ? -16.626 -10.085 -4.419 1.00 96.62 88 GLY A C 1
ATOM 635 O O . GLY A 1 88 ? -17.671 -10.307 -3.800 1.00 96.62 88 GLY A O 1
ATOM 636 N N . LEU A 1 89 ? -15.596 -9.452 -3.854 1.00 97.25 89 LEU A N 1
ATOM 637 C CA . LEU A 1 89 ? -15.615 -8.947 -2.486 1.00 97.25 89 LEU A CA 1
ATOM 638 C C . LEU A 1 89 ? -16.256 -7.564 -2.442 1.00 97.25 89 LEU A C 1
ATOM 640 O O . LEU A 1 89 ? -16.001 -6.716 -3.288 1.00 97.25 89 LEU A O 1
ATOM 644 N N . THR A 1 90 ? -17.070 -7.304 -1.422 1.00 96.56 90 THR A N 1
ATOM 645 C CA . THR A 1 90 ? -17.726 -6.003 -1.264 1.00 96.56 90 THR A CA 1
ATOM 646 C C . THR A 1 90 ? -17.019 -5.172 -0.192 1.00 96.56 90 THR A C 1
ATOM 648 O O . THR A 1 90 ? -16.955 -5.604 0.967 1.00 96.56 90 THR A O 1
ATOM 651 N N . PRO A 1 91 ? -16.520 -3.967 -0.515 1.00 95.12 91 PRO A N 1
ATOM 652 C CA . PRO A 1 91 ? -15.894 -3.100 0.473 1.00 95.12 91 PRO A CA 1
ATOM 653 C C . PRO A 1 91 ? -16.912 -2.649 1.536 1.00 95.12 91 PRO A C 1
ATOM 655 O O . PRO A 1 91 ? -18.108 -2.531 1.284 1.00 95.12 91 PRO A O 1
ATOM 658 N N . GLY A 1 92 ? -16.453 -2.467 2.772 1.00 92.75 92 GLY A N 1
ATOM 659 C CA . GLY A 1 92 ? -17.278 -2.232 3.961 1.00 92.75 92 GLY A CA 1
ATOM 660 C C . GLY A 1 92 ? -17.938 -3.492 4.538 1.00 92.75 92 GLY A C 1
ATOM 661 O O . GLY A 1 92 ? -18.127 -3.566 5.752 1.00 92.75 92 GLY A O 1
ATOM 662 N N . ARG A 1 93 ? -18.242 -4.501 3.707 1.00 94.88 93 ARG A N 1
ATOM 663 C CA . ARG A 1 93 ? -18.843 -5.778 4.139 1.00 94.88 93 ARG A CA 1
ATOM 664 C C . ARG A 1 93 ? -17.809 -6.882 4.347 1.00 94.88 93 ARG A C 1
ATOM 666 O O . ARG A 1 93 ? -17.841 -7.564 5.366 1.00 94.88 93 ARG A O 1
ATOM 673 N N . ASP A 1 94 ? -16.920 -7.072 3.378 1.00 96.56 94 ASP A N 1
ATOM 674 C CA . ASP A 1 94 ? -15.942 -8.164 3.369 1.00 96.56 94 ASP A CA 1
ATOM 675 C C . ASP A 1 94 ? -14.537 -7.692 3.745 1.00 96.56 94 ASP A C 1
ATOM 677 O O . ASP A 1 94 ? -13.763 -8.456 4.320 1.00 96.56 94 ASP A O 1
ATOM 681 N N . TYR A 1 95 ? -14.221 -6.431 3.452 1.00 96.75 95 TYR A N 1
ATOM 682 C CA . TYR A 1 95 ? -12.953 -5.790 3.779 1.00 96.75 95 TYR A CA 1
ATOM 683 C C . TYR A 1 95 ? -13.119 -4.271 3.844 1.00 96.75 95 TYR A C 1
ATOM 685 O O . TYR A 1 95 ? -14.128 -3.722 3.412 1.00 96.75 95 TYR A O 1
ATOM 693 N N . ARG A 1 96 ? -12.103 -3.573 4.338 1.00 95.25 96 ARG A N 1
ATOM 694 C CA . ARG A 1 96 ? -11.945 -2.121 4.186 1.00 95.25 96 ARG A CA 1
ATOM 695 C C . ARG A 1 96 ? -10.582 -1.820 3.584 1.00 95.25 96 ARG A C 1
ATOM 697 O O . ARG A 1 96 ? -9.624 -2.531 3.886 1.00 95.25 96 ARG A O 1
ATOM 704 N N . MET A 1 97 ? -10.498 -0.777 2.768 1.00 95.12 97 MET A N 1
ATOM 705 C CA . MET A 1 97 ? -9.257 -0.375 2.111 1.00 95.12 97 MET A CA 1
ATOM 706 C C . MET A 1 97 ? -8.777 0.962 2.667 1.00 95.12 97 MET A C 1
ATOM 708 O O . MET A 1 97 ? -9.552 1.914 2.765 1.00 95.12 97 MET A O 1
ATOM 712 N N . ILE A 1 98 ? -7.510 1.010 3.065 1.00 97.06 98 ILE A N 1
ATOM 713 C CA . ILE A 1 98 ? -6.859 2.189 3.629 1.00 97.06 98 ILE A CA 1
ATOM 714 C C . ILE A 1 98 ? -5.567 2.424 2.855 1.00 97.06 98 ILE A C 1
ATOM 716 O O . ILE A 1 98 ? -4.772 1.507 2.685 1.00 97.06 98 ILE A O 1
ATOM 720 N N . VAL A 1 99 ? -5.338 3.652 2.415 1.00 96.19 99 VAL A N 1
ATOM 721 C CA . VAL A 1 99 ? -4.079 4.055 1.790 1.00 96.19 99 VAL A CA 1
ATOM 722 C C . VAL A 1 99 ? -3.463 5.141 2.656 1.00 96.19 99 VAL A C 1
ATOM 724 O O . VAL A 1 99 ? -4.134 6.121 2.974 1.00 96.19 99 VAL A O 1
ATOM 727 N N . ILE A 1 100 ? -2.219 4.955 3.091 1.00 96.56 100 ILE A N 1
ATOM 728 C CA . ILE A 1 100 ? -1.468 5.962 3.846 1.00 96.56 100 ILE A CA 1
ATOM 729 C C . ILE A 1 100 ? -0.545 6.704 2.878 1.00 96.56 100 ILE A C 1
ATOM 731 O O . ILE A 1 100 ? 0.312 6.093 2.244 1.00 96.56 100 ILE A O 1
ATOM 735 N N . GLY A 1 101 ? -0.724 8.020 2.792 1.00 94.69 101 GLY A N 1
ATOM 736 C CA . GLY A 1 101 ? 0.165 8.924 2.072 1.00 94.69 101 GLY A CA 1
ATOM 737 C C . GLY A 1 101 ? 1.554 8.958 2.710 1.00 94.69 101 GLY A C 1
ATOM 738 O O . GLY A 1 101 ? 1.651 9.102 3.931 1.00 94.69 101 GLY A O 1
ATOM 739 N N . LEU A 1 102 ? 2.607 8.819 1.903 1.00 91.75 102 LEU A N 1
ATOM 740 C CA . LEU A 1 102 ? 4.005 8.890 2.348 1.00 91.75 102 LEU A CA 1
ATOM 741 C C . LEU A 1 102 ? 4.480 10.327 2.579 1.00 91.75 102 LEU A C 1
ATOM 743 O O . LEU A 1 102 ? 5.320 10.556 3.449 1.00 91.75 102 LEU A O 1
ATOM 747 N N . ASP A 1 103 ? 3.902 11.285 1.856 1.00 83.00 103 ASP A N 1
ATOM 748 C CA . ASP A 1 103 ? 4.177 12.707 2.031 1.00 83.00 103 ASP A CA 1
ATOM 749 C C . ASP A 1 103 ? 2.949 13.481 2.536 1.00 83.00 103 ASP A C 1
ATOM 751 O O . ASP A 1 103 ? 1.809 13.004 2.573 1.00 83.00 103 ASP A O 1
ATOM 755 N N . GLN A 1 104 ? 3.181 14.741 2.882 1.00 75.25 104 GLN A N 1
ATOM 756 C CA . GLN A 1 104 ? 2.184 15.770 3.152 1.00 75.25 104 GLN A CA 1
ATOM 757 C C . GLN A 1 104 ? 1.532 16.322 1.865 1.00 75.25 104 GLN A C 1
ATOM 759 O O . GLN A 1 104 ? 1.130 17.483 1.825 1.00 75.25 104 GLN A O 1
ATOM 764 N N . ASP A 1 105 ? 1.344 15.461 0.858 1.00 72.69 105 ASP A N 1
ATOM 765 C CA . ASP A 1 105 ? 0.670 15.703 -0.433 1.00 72.69 105 ASP A CA 1
ATOM 766 C C . ASP A 1 105 ? -0.707 16.379 -0.301 1.00 72.69 105 ASP A C 1
ATOM 768 O O . ASP A 1 105 ? -1.231 17.011 -1.223 1.00 72.69 105 ASP A O 1
ATOM 772 N N . GLY A 1 106 ? -1.307 16.252 0.879 1.00 83.25 106 GLY A N 1
ATOM 773 C CA . GLY A 1 106 ? -2.564 16.877 1.234 1.00 83.25 106 GLY A CA 1
ATOM 774 C C . GLY A 1 106 ? -3.785 16.074 0.763 1.00 83.25 106 GLY A C 1
ATOM 775 O O . GLY A 1 106 ? -3.728 15.344 -0.233 1.00 83.25 106 GLY A O 1
ATOM 776 N N . PRO A 1 107 ? -4.940 16.254 1.429 1.00 89.88 107 PRO A N 1
ATOM 777 C CA . PRO A 1 107 ? -6.199 15.603 1.054 1.00 89.88 107 PRO A CA 1
ATOM 778 C C . PRO A 1 107 ? -6.623 15.827 -0.403 1.00 89.88 107 PRO A C 1
ATOM 780 O O . PRO A 1 107 ? -7.239 14.957 -1.018 1.00 89.88 107 PRO A O 1
ATOM 783 N N . ALA A 1 108 ? -6.265 16.973 -0.989 1.00 91.12 108 ALA A N 1
ATOM 784 C CA . ALA A 1 108 ? -6.626 17.314 -2.361 1.00 91.12 108 ALA A CA 1
ATOM 785 C C . ALA A 1 108 ? -5.981 16.383 -3.404 1.00 91.12 108 ALA A C 1
ATOM 787 O O . ALA A 1 108 ? -6.646 16.004 -4.372 1.00 91.12 108 ALA A O 1
ATOM 788 N N . LEU A 1 109 ? -4.711 15.993 -3.227 1.00 89.75 109 LEU A N 1
ATOM 789 C CA . LEU A 1 109 ? -4.052 15.041 -4.128 1.00 89.75 109 LEU A CA 1
ATOM 790 C C . LEU A 1 109 ? -4.627 13.631 -3.956 1.00 89.75 109 LEU A C 1
ATOM 792 O O . LEU A 1 109 ? -4.925 12.970 -4.953 1.00 89.75 109 LEU A O 1
ATOM 796 N N . ALA A 1 110 ? -4.908 13.222 -2.717 1.00 90.38 110 ALA A N 1
ATOM 797 C CA . ALA A 1 110 ? -5.596 11.968 -2.417 1.00 90.38 110 ALA A CA 1
ATOM 798 C C . ALA A 1 110 ? -6.971 11.872 -3.116 1.00 90.38 110 ALA A C 1
ATOM 800 O O . ALA A 1 110 ? -7.288 10.873 -3.767 1.00 90.38 110 ALA A O 1
ATOM 801 N N . ALA A 1 111 ? -7.776 12.938 -3.042 1.00 91.19 111 ALA A N 1
ATOM 802 C CA . ALA A 1 111 ? -9.092 13.011 -3.679 1.00 91.19 111 ALA A CA 1
ATOM 803 C C . ALA A 1 111 ? -9.018 12.966 -5.214 1.00 91.19 111 ALA A C 1
ATOM 805 O O . ALA A 1 111 ? -9.840 12.312 -5.869 1.00 91.19 111 ALA A O 1
ATOM 806 N N . ARG A 1 112 ? -8.020 13.641 -5.802 1.00 89.94 112 ARG A N 1
ATOM 807 C CA . ARG A 1 112 ? -7.768 13.601 -7.250 1.00 89.94 112 ARG A CA 1
ATOM 808 C C . ARG A 1 112 ? -7.398 12.200 -7.708 1.00 89.94 112 ARG A C 1
ATOM 810 O O . ARG A 1 112 ? -8.010 11.707 -8.652 1.00 89.94 112 ARG A O 1
ATOM 817 N N . LEU A 1 113 ? -6.487 11.525 -7.001 1.00 87.75 113 LEU A N 1
ATOM 818 C CA . LEU A 1 113 ? -6.120 10.143 -7.308 1.00 87.75 113 LEU A CA 1
ATOM 819 C C . LEU A 1 113 ? -7.354 9.236 -7.323 1.00 87.75 113 LEU A C 1
ATOM 821 O O . LEU A 1 113 ? -7.555 8.502 -8.289 1.00 87.75 113 LEU A O 1
ATOM 825 N N . ALA A 1 114 ? -8.215 9.331 -6.306 1.00 87.50 114 ALA A N 1
ATOM 826 C CA . ALA A 1 114 ? -9.447 8.547 -6.235 1.00 87.50 114 ALA A CA 1
ATOM 827 C C . ALA A 1 114 ? -10.366 8.782 -7.445 1.00 87.50 114 ALA A C 1
ATOM 829 O O . ALA A 1 114 ? -10.922 7.839 -8.006 1.00 87.50 114 ALA A O 1
ATOM 830 N N . THR A 1 115 ? -10.515 10.039 -7.863 1.00 87.62 115 THR A N 1
ATOM 831 C CA . THR A 1 115 ? -11.390 10.435 -8.978 1.00 87.62 115 THR A CA 1
ATOM 832 C C . THR A 1 115 ? -10.838 9.989 -10.334 1.00 87.62 115 THR A C 1
ATOM 834 O O . THR A 1 115 ? -11.584 9.526 -11.201 1.00 87.62 115 THR A O 1
ATOM 837 N N . ASP A 1 116 ? -9.527 10.110 -10.525 1.00 87.62 116 ASP A N 1
ATOM 838 C CA . ASP A 1 116 ? -8.885 9.849 -11.812 1.00 87.62 116 ASP A CA 1
ATOM 839 C C . ASP A 1 116 ? -8.612 8.364 -12.046 1.00 87.62 116 ASP A C 1
ATOM 841 O O . ASP A 1 116 ? -8.683 7.900 -13.185 1.00 87.62 116 ASP A O 1
ATOM 845 N N . ARG A 1 117 ? -8.304 7.613 -10.983 1.00 84.62 117 ARG A N 1
ATOM 846 C CA . ARG A 1 117 ? -7.783 6.243 -11.087 1.00 84.62 117 ARG A CA 1
ATOM 847 C C . ARG A 1 117 ? -8.807 5.158 -10.756 1.00 84.62 117 ARG A C 1
ATOM 849 O O . ARG A 1 117 ? -8.688 4.062 -11.282 1.00 84.62 117 ARG A O 1
ATOM 856 N N . LEU A 1 118 ? -9.848 5.455 -9.974 1.00 87.38 118 LEU A N 1
ATOM 857 C CA . LEU A 1 118 ? -10.871 4.474 -9.566 1.00 87.38 118 LEU A CA 1
ATOM 858 C C . LEU A 1 118 ? -12.189 4.632 -10.342 1.00 87.38 118 LEU A C 1
ATOM 860 O O . LEU A 1 118 ? -13.285 4.486 -9.793 1.00 87.38 118 LEU A O 1
ATOM 864 N N . ARG A 1 119 ? -12.108 4.979 -11.630 1.00 86.12 119 ARG A N 1
ATOM 865 C CA . ARG A 1 119 ? -13.289 5.036 -12.504 1.00 86.12 119 ARG A CA 1
ATOM 866 C C . ARG A 1 119 ? -13.802 3.618 -12.763 1.00 86.12 119 ARG A C 1
ATOM 868 O O . ARG A 1 119 ? -13.021 2.749 -13.126 1.00 86.12 119 ARG A O 1
ATOM 875 N N . GLY A 1 120 ? -15.104 3.396 -12.581 1.00 88.12 120 GLY A N 1
ATOM 876 C CA . GLY A 1 120 ? -15.717 2.064 -12.686 1.00 88.12 120 GLY A CA 1
ATOM 877 C C . GLY A 1 120 ? -15.610 1.208 -11.418 1.00 88.12 120 GLY A C 1
ATOM 878 O O . GLY A 1 120 ? -16.227 0.153 -11.360 1.00 88.12 120 GLY A O 1
ATOM 879 N N . LEU A 1 121 ? -14.900 1.685 -10.390 1.00 92.25 121 LEU A N 1
ATOM 880 C CA . LEU A 1 121 ? -14.780 1.063 -9.066 1.00 92.25 121 LEU A CA 1
ATOM 881 C C . LEU A 1 121 ? -15.449 1.958 -8.012 1.00 92.25 121 LEU A C 1
ATOM 883 O O . LEU A 1 121 ? -14.829 2.412 -7.050 1.00 92.25 121 LEU A O 1
ATOM 887 N N . ASP A 1 122 ? -16.711 2.326 -8.259 1.00 91.44 122 ASP A N 1
ATOM 888 C CA . ASP A 1 122 ? -17.420 3.327 -7.453 1.00 91.44 122 ASP A CA 1
ATOM 889 C C . ASP A 1 122 ? -17.600 2.875 -5.994 1.00 91.44 122 ASP A C 1
ATOM 891 O O . ASP A 1 122 ? -17.450 3.685 -5.078 1.00 91.44 122 ASP A O 1
ATOM 895 N N . ALA A 1 123 ? -17.868 1.584 -5.769 1.00 91.31 123 ALA A N 1
ATOM 896 C CA . ALA A 1 123 ? -18.029 1.022 -4.429 1.00 91.31 123 ALA A CA 1
ATOM 897 C C . ALA A 1 123 ? -16.715 1.075 -3.635 1.00 91.31 123 ALA A C 1
ATOM 899 O O . ALA A 1 123 ? -16.696 1.485 -2.473 1.00 91.31 123 ALA A O 1
ATOM 900 N N . GLU A 1 124 ? -15.605 0.707 -4.272 1.00 93.62 124 GLU A N 1
ATOM 901 C CA . GLU A 1 124 ? -14.264 0.730 -3.699 1.00 93.62 124 GLU A CA 1
ATOM 902 C C . GLU A 1 124 ? -13.835 2.169 -3.428 1.00 93.62 124 GLU A C 1
ATOM 904 O O . GLU A 1 124 ? -13.393 2.471 -2.321 1.00 93.62 124 GLU A O 1
ATOM 909 N N . ARG A 1 125 ? -14.045 3.080 -4.386 1.00 91.00 125 ARG A N 1
ATOM 910 C CA . ARG A 1 125 ? -13.742 4.508 -4.232 1.00 91.00 125 ARG A CA 1
ATOM 911 C C . ARG A 1 125 ? -14.473 5.122 -3.042 1.00 91.00 125 ARG A C 1
ATOM 913 O O . ARG A 1 125 ? -13.863 5.858 -2.272 1.00 91.00 125 ARG A O 1
ATOM 920 N N . SER A 1 126 ? -15.766 4.840 -2.883 1.00 88.12 126 SER A N 1
ATOM 921 C CA . SER A 1 126 ? -16.575 5.399 -1.794 1.00 88.12 126 SER A CA 1
ATOM 922 C C . SER A 1 126 ? -16.223 4.838 -0.415 1.00 88.12 126 SER A C 1
ATOM 924 O O . SER A 1 126 ? -16.419 5.526 0.585 1.00 88.12 126 SER A O 1
ATOM 926 N N . ALA A 1 127 ? -15.720 3.607 -0.348 1.00 87.94 127 ALA A N 1
ATOM 927 C CA . ALA A 1 127 ? -15.381 2.936 0.906 1.00 87.94 127 ALA A CA 1
ATOM 928 C C . ALA A 1 127 ? -13.891 3.035 1.285 1.00 87.94 127 ALA A C 1
ATOM 930 O O . ALA A 1 127 ? -13.518 2.672 2.403 1.00 87.94 127 ALA A O 1
ATOM 931 N N . MET A 1 128 ? -13.039 3.499 0.369 1.00 92.88 128 MET A N 1
ATOM 932 C CA . MET A 1 128 ? -11.607 3.667 0.590 1.00 92.88 128 MET A CA 1
ATOM 933 C C . MET A 1 128 ? -11.313 4.918 1.421 1.00 92.88 128 MET A C 1
ATOM 935 O O . MET A 1 128 ? -11.808 6.012 1.138 1.00 92.88 128 MET A O 1
ATOM 939 N N . ALA A 1 129 ? -10.455 4.762 2.426 1.00 95.50 129 ALA A N 1
ATOM 940 C CA . ALA A 1 129 ? -9.887 5.881 3.166 1.00 95.50 129 ALA A CA 1
ATOM 941 C C . ALA A 1 129 ? -8.490 6.184 2.619 1.00 95.50 129 ALA A C 1
ATOM 943 O O . ALA A 1 129 ? -7.570 5.388 2.811 1.00 95.50 129 ALA A O 1
ATOM 944 N N . LEU A 1 130 ? -8.331 7.319 1.942 1.00 95.00 130 LEU A N 1
ATOM 945 C CA . LEU A 1 130 ? -7.020 7.818 1.537 1.00 95.00 130 LEU A CA 1
ATOM 946 C C . LEU A 1 130 ? -6.585 8.848 2.567 1.00 95.00 130 LEU A C 1
ATOM 948 O O . LEU A 1 130 ? -7.245 9.865 2.762 1.00 95.00 130 LEU A O 1
ATOM 952 N N . LEU A 1 131 ? -5.510 8.533 3.272 1.00 96.56 131 LEU A N 1
ATOM 953 C CA . LEU A 1 131 ? -5.093 9.236 4.468 1.00 96.56 131 LEU A CA 1
ATOM 954 C C . LEU A 1 131 ? -3.861 10.083 4.183 1.00 96.56 131 LEU A C 1
ATOM 956 O O . LEU A 1 131 ? -2.908 9.605 3.571 1.00 96.56 131 LEU A O 1
ATOM 960 N N . THR A 1 132 ? -3.858 11.308 4.694 1.00 96.25 132 THR A N 1
ATOM 961 C CA . THR A 1 132 ? -2.680 12.172 4.798 1.00 96.25 132 THR A CA 1
ATOM 962 C C . THR A 1 132 ? -2.364 12.383 6.275 1.00 96.25 132 THR A C 1
ATOM 964 O O . THR A 1 132 ? -3.264 12.585 7.095 1.00 96.25 132 THR A O 1
ATOM 967 N N . GLY A 1 133 ? -1.087 12.299 6.643 1.00 94.38 133 GLY A N 1
ATOM 968 C CA . GLY A 1 133 ? -0.626 12.417 8.026 1.00 94.38 133 GLY A CA 1
ATOM 969 C C . GLY A 1 133 ? 0.487 13.443 8.182 1.00 94.38 133 GLY A C 1
ATOM 970 O O . GLY A 1 133 ? 1.075 13.901 7.210 1.00 94.38 133 GLY A O 1
ATOM 971 N N . SER A 1 134 ? 0.797 13.788 9.432 1.00 94.50 134 SER A N 1
ATOM 972 C CA . SER A 1 134 ? 2.017 14.544 9.725 1.00 94.50 134 SER A CA 1
ATOM 973 C C . SER A 1 134 ? 3.255 13.650 9.535 1.00 94.50 134 SER A C 1
ATOM 975 O O . SER A 1 134 ? 3.155 12.440 9.769 1.00 94.50 134 SER A O 1
ATOM 977 N N . PRO A 1 135 ? 4.443 14.199 9.217 1.00 93.62 135 PRO A N 1
ATOM 978 C CA . PRO A 1 135 ? 5.655 13.388 9.079 1.00 93.62 135 PRO A CA 1
ATOM 979 C C . PRO A 1 135 ? 5.969 12.501 10.305 1.00 93.62 135 PRO A C 1
ATOM 981 O O . PRO A 1 135 ? 6.354 11.347 10.121 1.00 93.62 135 PRO A O 1
ATOM 984 N N . PRO A 1 136 ? 5.773 12.949 11.568 1.00 95.38 136 PRO A N 1
ATOM 985 C CA . PRO A 1 136 ? 5.884 12.062 12.730 1.00 95.38 136 PRO A CA 1
ATOM 986 C C . PRO A 1 136 ? 4.893 10.890 12.726 1.00 95.38 136 PRO A C 1
ATOM 988 O O . PRO A 1 136 ? 5.263 9.785 13.114 1.00 95.38 136 PRO A O 1
ATOM 991 N N . THR A 1 137 ? 3.650 11.116 12.294 1.00 96.19 137 THR A N 1
ATOM 992 C CA . THR A 1 137 ? 2.619 10.070 12.202 1.00 96.19 137 THR A CA 1
ATOM 993 C C . THR A 1 137 ? 2.984 9.028 11.149 1.00 96.19 137 THR A C 1
ATOM 995 O O . THR A 1 137 ? 2.863 7.833 11.412 1.00 96.19 137 THR A O 1
ATOM 998 N N . ILE A 1 138 ? 3.450 9.472 9.979 1.00 95.88 138 ILE A N 1
ATOM 999 C CA . ILE A 1 138 ? 3.845 8.586 8.877 1.00 95.88 138 ILE A CA 1
ATOM 1000 C C . ILE A 1 138 ? 5.026 7.716 9.316 1.00 95.88 138 ILE A C 1
ATOM 1002 O O . ILE A 1 138 ? 4.915 6.495 9.273 1.00 95.88 138 ILE A O 1
ATOM 1006 N N . ARG A 1 139 ? 6.073 8.310 9.910 1.00 95.50 139 ARG A N 1
ATOM 1007 C CA . ARG A 1 139 ? 7.215 7.551 10.455 1.00 95.50 139 ARG A CA 1
ATOM 1008 C C . ARG A 1 139 ? 6.817 6.525 11.517 1.00 95.50 139 ARG A C 1
ATOM 1010 O O . ARG A 1 139 ? 7.418 5.459 11.602 1.00 95.50 139 ARG A O 1
ATOM 1017 N N . GLN A 1 140 ? 5.820 6.830 12.351 1.00 96.75 140 GLN A N 1
ATOM 1018 C CA . GLN A 1 140 ? 5.294 5.863 13.320 1.00 96.75 140 GLN A CA 1
ATOM 1019 C C . GLN A 1 140 ? 4.570 4.698 12.634 1.00 96.75 140 GLN A C 1
ATOM 1021 O O . GLN A 1 140 ? 4.721 3.558 13.072 1.00 96.75 140 GLN A O 1
ATOM 1026 N N . ALA A 1 141 ? 3.805 4.966 11.571 1.00 97.12 141 ALA A N 1
ATOM 1027 C CA . ALA A 1 141 ? 3.153 3.923 10.784 1.00 97.12 141 ALA A CA 1
ATOM 1028 C C . ALA A 1 141 ? 4.181 3.036 10.067 1.00 97.12 141 ALA A C 1
ATOM 1030 O O . ALA A 1 141 ? 4.096 1.812 10.160 1.00 97.12 141 ALA A O 1
ATOM 1031 N N . GLU A 1 142 ? 5.177 3.650 9.428 1.00 96.44 142 GLU A N 1
ATOM 1032 C CA . GLU A 1 142 ? 6.294 2.971 8.771 1.00 96.44 142 GLU A CA 1
ATOM 1033 C C . GLU A 1 142 ? 7.048 2.056 9.742 1.00 96.44 142 GLU A C 1
ATOM 1035 O O . GLU A 1 142 ? 7.142 0.848 9.520 1.00 96.44 142 GLU A O 1
ATOM 1040 N N . ALA A 1 143 ? 7.478 2.593 10.889 1.00 96.12 143 ALA A N 1
ATOM 1041 C CA . ALA A 1 143 ? 8.195 1.829 11.907 1.00 96.12 143 ALA A CA 1
ATOM 1042 C C . ALA A 1 143 ? 7.368 0.660 12.471 1.00 96.12 143 ALA A C 1
ATOM 1044 O O . ALA A 1 143 ? 7.894 -0.437 12.660 1.00 96.12 143 ALA A O 1
ATOM 1045 N N . ALA A 1 144 ? 6.070 0.863 12.723 1.00 96.56 144 ALA A N 1
ATOM 1046 C CA . ALA A 1 144 ? 5.190 -0.184 13.247 1.00 96.56 144 ALA A CA 1
ATOM 1047 C C . ALA A 1 144 ? 4.969 -1.336 12.254 1.00 96.56 144 ALA A C 1
ATOM 1049 O O . ALA A 1 144 ? 4.752 -2.480 12.665 1.00 96.56 144 ALA A O 1
ATOM 1050 N N . LEU A 1 145 ? 5.011 -1.035 10.955 1.00 96.31 145 LEU A N 1
ATOM 1051 C CA . LEU A 1 145 ? 4.758 -1.986 9.875 1.00 96.31 145 LEU A CA 1
ATOM 1052 C C . LEU A 1 145 ? 6.033 -2.497 9.198 1.00 96.31 145 LEU A C 1
ATOM 1054 O O . LEU A 1 145 ? 5.938 -3.294 8.262 1.00 96.31 145 LEU A O 1
ATOM 1058 N N . GLY A 1 146 ? 7.205 -2.071 9.681 1.00 93.94 146 GLY A N 1
ATOM 1059 C CA . GLY A 1 146 ? 8.496 -2.393 9.077 1.00 93.94 146 GLY A CA 1
ATOM 1060 C C . GLY A 1 146 ? 8.586 -1.940 7.621 1.00 93.94 146 GLY A C 1
ATOM 1061 O O . GLY A 1 146 ? 9.175 -2.637 6.803 1.00 93.94 146 GLY A O 1
ATOM 1062 N N . TYR A 1 147 ? 7.934 -0.827 7.292 1.00 92.69 147 TYR A N 1
ATOM 1063 C CA . TYR A 1 147 ? 7.954 -0.216 5.970 1.00 92.69 147 TYR A CA 1
ATOM 1064 C C . TYR A 1 147 ? 9.024 0.870 5.938 1.00 92.69 147 TYR A C 1
ATOM 1066 O O . TYR A 1 147 ? 9.176 1.609 6.909 1.00 92.69 147 TYR A O 1
ATOM 1074 N N . HIS A 1 148 ? 9.765 0.968 4.842 1.00 89.38 148 HIS A N 1
ATOM 1075 C CA . HIS A 1 148 ? 10.787 1.991 4.671 1.00 89.38 148 HIS A CA 1
ATOM 1076 C C . HIS A 1 148 ? 10.728 2.553 3.252 1.00 89.38 148 HIS A C 1
ATOM 1078 O O . HIS A 1 148 ? 11.061 1.857 2.289 1.00 89.38 148 HIS A O 1
ATOM 1084 N N . ALA A 1 149 ? 10.318 3.815 3.133 1.00 87.25 149 ALA A N 1
ATOM 1085 C CA . ALA A 1 149 ? 10.446 4.601 1.915 1.00 87.25 149 ALA A CA 1
ATOM 1086 C C . ALA A 1 149 ? 11.631 5.573 2.007 1.00 87.25 149 ALA A C 1
ATOM 1088 O O . ALA A 1 149 ? 12.037 6.002 3.087 1.00 87.25 149 ALA A O 1
ATOM 1089 N N . VAL A 1 150 ? 12.183 5.941 0.853 1.00 84.94 150 VAL A N 1
ATOM 1090 C CA . VAL A 1 150 ? 13.262 6.925 0.730 1.00 84.94 150 VAL A CA 1
ATOM 1091 C C . VAL A 1 150 ? 12.810 8.030 -0.207 1.00 84.94 150 VAL A C 1
ATOM 1093 O O . VAL A 1 150 ? 12.398 7.760 -1.330 1.00 84.94 150 VAL A O 1
ATOM 1096 N N . TYR A 1 151 ? 12.907 9.277 0.243 1.00 85.38 151 TYR A N 1
ATOM 1097 C CA . TYR A 1 151 ? 12.600 10.431 -0.592 1.00 85.38 151 TYR A CA 1
ATOM 1098 C C . TYR A 1 151 ? 13.735 10.711 -1.585 1.00 85.38 151 TYR A C 1
ATOM 1100 O O . TYR A 1 151 ? 14.899 10.845 -1.204 1.00 85.38 151 TYR A O 1
ATOM 1108 N N . ASP A 1 152 ? 13.378 10.826 -2.858 1.00 79.00 152 ASP A N 1
ATOM 1109 C CA . ASP A 1 152 ? 14.240 11.238 -3.955 1.00 79.00 152 ASP A CA 1
ATOM 1110 C C . ASP A 1 152 ? 14.021 12.728 -4.242 1.00 79.00 152 ASP A C 1
ATOM 1112 O O . ASP A 1 152 ? 13.061 13.126 -4.903 1.00 79.00 152 ASP A O 1
ATOM 1116 N N . ALA A 1 153 ? 14.955 13.562 -3.785 1.00 81.69 153 ALA A N 1
ATOM 1117 C CA . ALA A 1 153 ? 14.884 15.009 -3.968 1.00 81.69 153 ALA A CA 1
ATOM 1118 C C . ALA A 1 153 ? 15.056 15.470 -5.429 1.00 81.69 153 ALA A C 1
ATOM 1120 O O . ALA A 1 153 ? 14.715 16.607 -5.746 1.00 81.69 153 ALA A O 1
ATOM 1121 N N . GLN A 1 154 ? 15.615 14.642 -6.323 1.00 72.81 154 GLN A N 1
ATOM 1122 C CA . GLN A 1 154 ? 15.719 15.007 -7.742 1.00 72.81 154 GLN A CA 1
ATOM 1123 C C . GLN A 1 154 ? 14.417 14.724 -8.488 1.00 72.81 154 GLN A C 1
ATOM 1125 O O . GLN A 1 154 ? 14.079 15.456 -9.420 1.00 72.81 154 GLN A O 1
ATOM 1130 N N . ALA A 1 155 ? 13.719 13.656 -8.099 1.00 70.50 155 ALA A N 1
ATOM 1131 C CA . ALA A 1 155 ? 12.439 13.266 -8.676 1.00 70.50 155 ALA A CA 1
ATOM 1132 C C . ALA A 1 155 ? 11.228 13.886 -7.959 1.00 70.50 155 ALA A C 1
ATOM 1134 O O . ALA A 1 155 ? 10.125 13.802 -8.506 1.00 70.50 155 ALA A O 1
ATOM 1135 N N . ASP A 1 156 ? 11.444 14.488 -6.783 1.00 77.94 156 ASP A N 1
ATOM 1136 C CA . ASP A 1 156 ? 10.411 15.004 -5.875 1.00 77.94 156 ASP A CA 1
ATOM 1137 C C . ASP A 1 156 ? 9.349 13.941 -5.558 1.00 77.94 156 ASP A C 1
ATOM 1139 O O . ASP A 1 156 ? 8.153 14.172 -5.686 1.00 77.94 156 ASP A O 1
ATOM 1143 N N . GLN A 1 157 ? 9.815 12.722 -5.271 1.00 78.88 157 GLN A N 1
ATOM 1144 C CA . GLN A 1 157 ? 8.991 11.517 -5.143 1.00 78.88 157 GLN A CA 1
ATOM 1145 C C . GLN A 1 157 ? 9.607 10.542 -4.142 1.00 78.88 157 GLN A C 1
ATOM 1147 O O . GLN A 1 157 ? 10.807 1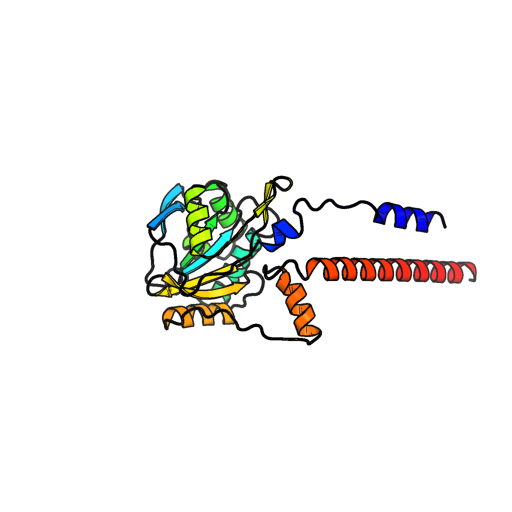0.584 -3.872 1.00 78.88 157 GLN A O 1
ATOM 1152 N N . PHE A 1 158 ? 8.813 9.601 -3.641 1.00 83.00 158 PHE A N 1
ATOM 1153 C CA . PHE A 1 158 ? 9.315 8.524 -2.788 1.00 83.00 158 PHE A CA 1
ATOM 1154 C C . PHE A 1 158 ? 9.643 7.256 -3.583 1.00 83.00 158 PHE A C 1
ATOM 1156 O O . PHE A 1 158 ? 8.809 6.708 -4.302 1.00 83.00 158 PHE A O 1
ATOM 1163 N N . ALA A 1 159 ? 10.847 6.726 -3.381 1.00 81.50 159 ALA A N 1
ATOM 1164 C CA . ALA A 1 159 ? 11.149 5.329 -3.652 1.00 81.50 159 ALA A CA 1
ATOM 1165 C C . ALA A 1 159 ? 10.577 4.477 -2.513 1.00 81.50 159 ALA A C 1
ATOM 1167 O O . ALA A 1 159 ? 11.012 4.583 -1.365 1.00 81.50 159 ALA A O 1
ATOM 1168 N N . HIS A 1 160 ? 9.584 3.649 -2.823 1.00 85.44 160 HIS A N 1
ATOM 1169 C CA . HIS A 1 160 ? 8.816 2.912 -1.828 1.00 85.44 160 HIS A CA 1
ATOM 1170 C C . HIS A 1 160 ? 8.392 1.535 -2.355 1.00 85.44 160 HIS A C 1
ATOM 1172 O O . HIS A 1 160 ? 8.415 1.291 -3.562 1.00 85.44 160 HIS A O 1
ATOM 1178 N N . ASP A 1 161 ? 7.997 0.637 -1.449 1.00 81.88 161 ASP A N 1
ATOM 1179 C CA . ASP A 1 161 ? 7.530 -0.700 -1.821 1.00 81.88 161 ASP A CA 1
ATOM 1180 C C . ASP A 1 161 ? 6.058 -0.718 -2.224 1.00 81.88 161 ASP A C 1
ATOM 1182 O O . ASP A 1 161 ? 5.233 -0.022 -1.630 1.00 81.88 161 ASP A O 1
ATOM 1186 N N . ALA A 1 162 ? 5.727 -1.549 -3.207 1.00 84.19 162 ALA A N 1
ATOM 1187 C CA . ALA A 1 162 ? 4.369 -1.782 -3.679 1.00 84.19 162 ALA A CA 1
ATOM 1188 C C . ALA A 1 162 ? 3.777 -2.976 -2.912 1.00 84.19 162 ALA A C 1
ATOM 1190 O O . ALA A 1 162 ? 3.619 -4.076 -3.454 1.00 84.19 162 ALA A O 1
ATOM 1191 N N . ALA A 1 163 ? 3.520 -2.773 -1.619 1.00 88.38 163 ALA A N 1
ATOM 1192 C CA . ALA A 1 163 ? 3.148 -3.822 -0.678 1.00 88.38 163 ALA A CA 1
ATOM 1193 C C . ALA A 1 163 ? 1.714 -3.657 -0.152 1.00 88.38 163 ALA A C 1
ATOM 1195 O O . ALA A 1 163 ? 1.355 -2.646 0.449 1.00 88.38 163 ALA A O 1
ATOM 1196 N N . ILE A 1 164 ? 0.924 -4.723 -0.279 1.00 94.31 164 ILE A N 1
ATOM 1197 C CA . ILE A 1 164 ? -0.404 -4.859 0.314 1.00 94.31 164 ILE A CA 1
ATOM 1198 C C . ILE A 1 164 ? -0.282 -5.554 1.669 1.00 94.31 164 ILE A C 1
ATOM 1200 O O . ILE A 1 164 ? 0.034 -6.744 1.752 1.00 94.31 164 ILE A O 1
ATOM 1204 N N . TYR A 1 165 ? -0.645 -4.849 2.731 1.00 97.06 165 TYR A N 1
ATOM 1205 C CA . TYR A 1 165 ? -0.814 -5.420 4.059 1.00 97.06 165 TYR A CA 1
ATOM 1206 C C . TYR A 1 165 ? -2.268 -5.842 4.264 1.00 97.06 165 TYR A C 1
ATOM 1208 O O . TYR A 1 165 ? -3.181 -5.030 4.125 1.00 97.06 165 TYR A O 1
ATOM 1216 N N . VAL A 1 166 ? -2.504 -7.093 4.657 1.00 97.88 166 VAL A N 1
ATOM 1217 C CA . VAL A 1 166 ? -3.845 -7.578 5.013 1.00 97.88 166 VAL A CA 1
ATOM 1218 C C . VAL A 1 166 ? -3.894 -7.872 6.504 1.00 97.88 166 VAL A C 1
ATOM 1220 O O . VAL A 1 166 ? -3.276 -8.823 6.982 1.00 97.88 166 VAL A O 1
ATOM 1223 N N . PHE A 1 167 ? -4.648 -7.069 7.250 1.00 97.94 167 PHE A N 1
ATOM 1224 C CA . PHE A 1 167 ? -4.859 -7.244 8.684 1.00 97.94 167 PHE A CA 1
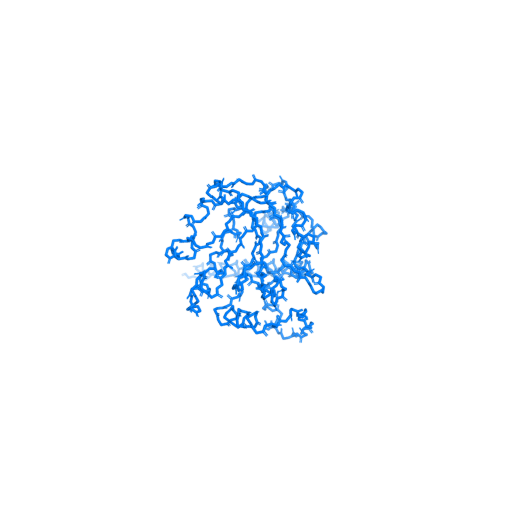ATOM 1225 C C . PHE A 1 167 ? -6.196 -7.923 8.964 1.00 97.94 167 PHE A C 1
ATOM 1227 O O . PHE A 1 167 ? -7.218 -7.554 8.390 1.00 97.94 167 PHE A O 1
ATOM 1234 N N . GLY A 1 168 ? -6.195 -8.882 9.884 1.00 95.75 168 GLY A N 1
ATOM 1235 C CA . GLY A 1 168 ? -7.389 -9.552 10.386 1.00 95.75 168 GLY A CA 1
ATOM 1236 C C . GLY A 1 168 ? -7.909 -8.960 11.693 1.00 95.75 168 GLY A C 1
ATOM 1237 O O . GLY A 1 168 ? -7.745 -7.773 11.994 1.00 95.75 168 GLY A O 1
ATOM 1238 N N . GLN A 1 169 ? -8.540 -9.819 12.494 1.00 85.88 169 GLN A N 1
ATOM 1239 C CA . GLN A 1 169 ? -9.112 -9.442 13.787 1.00 85.88 169 GLN A CA 1
ATOM 1240 C C . GLN A 1 169 ? -8.065 -8.820 14.727 1.00 85.88 169 GLN A C 1
ATOM 1242 O O . GLN A 1 169 ? -6.888 -9.194 14.729 1.00 85.88 169 GLN A O 1
ATOM 1247 N N . ALA A 1 170 ? -8.504 -7.848 15.535 1.00 87.88 170 ALA A N 1
ATOM 1248 C CA . ALA A 1 170 ? -7.658 -7.077 16.453 1.00 87.88 170 ALA A CA 1
ATOM 1249 C C . ALA A 1 170 ? -6.434 -6.404 15.788 1.00 87.88 170 ALA A C 1
ATOM 1251 O O . ALA A 1 170 ? -5.452 -6.089 16.468 1.00 87.88 170 ALA A O 1
ATOM 1252 N N . GLY A 1 171 ? -6.489 -6.195 14.467 1.00 94.31 171 GLY A N 1
ATOM 1253 C CA . GLY A 1 171 ? -5.439 -5.541 13.695 1.00 94.31 171 GLY A CA 1
ATOM 1254 C C . GLY A 1 171 ? -4.195 -6.393 13.484 1.00 94.31 171 GLY A C 1
ATOM 1255 O O . GLY A 1 171 ? -3.158 -5.834 13.164 1.00 94.31 171 GLY A O 1
ATOM 1256 N N . ARG A 1 172 ? -4.234 -7.715 13.685 1.00 95.75 172 ARG A N 1
ATOM 1257 C CA . ARG A 1 172 ? -3.056 -8.575 13.468 1.00 95.75 172 ARG A CA 1
ATOM 1258 C C . ARG A 1 172 ? -2.776 -8.742 11.979 1.00 95.75 172 ARG A C 1
ATOM 1260 O O . ARG A 1 172 ? -3.704 -9.015 11.221 1.00 95.75 172 ARG A O 1
ATOM 1267 N N . LEU A 1 173 ? -1.515 -8.614 11.568 1.00 97.38 173 LEU A N 1
ATOM 1268 C CA . LEU A 1 173 ? -1.121 -8.869 10.184 1.00 97.38 173 LEU A CA 1
ATOM 1269 C C . LEU A 1 173 ? -1.357 -10.346 9.843 1.00 97.38 173 LEU A C 1
ATOM 1271 O O . LEU A 1 173 ? -0.960 -11.234 10.601 1.00 97.38 173 LEU A O 1
ATOM 1275 N N . SER A 1 174 ? -2.020 -10.592 8.718 1.00 96.19 174 SER A N 1
ATOM 1276 C CA . SER A 1 174 ? -2.395 -11.918 8.222 1.00 96.19 174 SER A CA 1
ATOM 1277 C C . SER A 1 174 ? -1.641 -12.281 6.945 1.00 96.19 174 SER A C 1
ATOM 1279 O O . SER A 1 174 ? -1.151 -13.400 6.820 1.00 96.19 174 SER A O 1
ATOM 1281 N N . ALA A 1 175 ? -1.474 -11.319 6.033 1.00 94.44 175 ALA A N 1
ATOM 1282 C CA . ALA A 1 175 ? -0.712 -11.497 4.804 1.00 94.44 175 ALA A CA 1
ATOM 1283 C C . ALA A 1 175 ? 0.011 -10.207 4.398 1.00 94.44 175 ALA A C 1
ATOM 1285 O O . ALA A 1 175 ? -0.454 -9.106 4.701 1.00 94.44 175 ALA A O 1
ATOM 1286 N N . LEU A 1 176 ? 1.120 -10.377 3.681 1.00 93.06 176 LEU A N 1
ATOM 1287 C CA . LEU A 1 176 ? 1.826 -9.336 2.942 1.00 93.06 176 LEU A CA 1
ATOM 1288 C C . LEU A 1 176 ? 1.908 -9.804 1.487 1.00 93.06 176 LEU A C 1
ATOM 1290 O O . LEU A 1 176 ? 2.406 -10.903 1.232 1.00 93.06 176 LEU A O 1
ATOM 1294 N N . LEU A 1 177 ? 1.374 -9.020 0.557 1.00 90.25 177 LEU A N 1
ATOM 1295 C CA . LEU A 1 177 ? 1.327 -9.347 -0.869 1.00 90.25 177 LEU A CA 1
ATOM 1296 C C . LEU A 1 177 ? 1.919 -8.199 -1.695 1.00 90.25 177 LEU A C 1
ATOM 1298 O O . LEU A 1 177 ? 2.019 -7.079 -1.210 1.00 90.25 177 LEU A O 1
ATOM 1302 N N . ALA A 1 178 ? 2.282 -8.460 -2.948 1.00 85.00 178 ALA A N 1
ATOM 1303 C CA . ALA A 1 178 ? 2.767 -7.430 -3.866 1.00 85.00 178 ALA A CA 1
ATOM 1304 C C . ALA A 1 178 ? 1.603 -6.804 -4.652 1.00 85.00 178 ALA A C 1
ATOM 1306 O O . ALA A 1 178 ? 0.833 -7.532 -5.280 1.00 85.00 178 ALA A O 1
ATOM 1307 N N . GLU A 1 179 ? 1.485 -5.477 -4.667 1.00 81.56 179 GLU A N 1
ATOM 1308 C CA . GLU A 1 179 ? 0.377 -4.744 -5.307 1.00 81.56 179 GLU A CA 1
ATOM 1309 C C . GLU A 1 179 ? 0.225 -5.065 -6.793 1.00 81.56 179 GLU A C 1
ATOM 1311 O O . GLU A 1 179 ? -0.876 -5.290 -7.286 1.00 81.56 179 GLU A O 1
ATOM 1316 N N . THR A 1 180 ? 1.343 -5.131 -7.509 1.00 73.94 180 THR A N 1
ATOM 1317 C CA . THR A 1 180 ? 1.373 -5.304 -8.967 1.00 73.94 180 THR A CA 1
ATOM 1318 C C . THR A 1 180 ? 1.251 -6.760 -9.416 1.00 73.94 180 THR A C 1
ATOM 1320 O O . THR A 1 180 ? 1.010 -7.018 -10.593 1.00 73.94 180 THR A O 1
ATOM 1323 N N . ALA A 1 181 ? 1.413 -7.713 -8.494 1.00 76.31 181 ALA A N 1
ATOM 1324 C CA . ALA A 1 181 ? 1.432 -9.147 -8.781 1.00 76.31 181 ALA A CA 1
ATOM 1325 C C . ALA A 1 181 ? 0.246 -9.910 -8.179 1.00 76.31 181 ALA A C 1
ATOM 1327 O O . ALA A 1 181 ? 0.048 -11.085 -8.492 1.00 76.31 181 ALA A O 1
ATOM 1328 N N . SER A 1 182 ? -0.510 -9.273 -7.282 1.00 81.62 182 SER A N 1
ATOM 1329 C CA . SER A 1 182 ? -1.608 -9.920 -6.574 1.00 81.62 182 SER A CA 1
ATOM 1330 C C . SER A 1 182 ? -2.790 -10.161 -7.495 1.00 81.62 182 SER A C 1
ATOM 1332 O O . SER A 1 182 ? -3.299 -9.257 -8.149 1.00 81.62 182 SER A O 1
ATOM 1334 N N . THR A 1 183 ? -3.260 -11.400 -7.500 1.00 89.12 183 THR A N 1
ATOM 1335 C CA . THR A 1 183 ? -4.445 -11.819 -8.247 1.00 89.12 183 THR A CA 1
ATOM 1336 C C . THR A 1 183 ? -5.687 -11.820 -7.357 1.00 89.12 183 THR A C 1
ATOM 1338 O O . THR A 1 183 ? -5.594 -11.938 -6.131 1.00 89.12 183 THR A O 1
ATOM 1341 N N . ALA A 1 184 ? -6.867 -11.764 -7.977 1.00 94.25 184 ALA A N 1
ATOM 1342 C CA . ALA A 1 184 ? -8.146 -11.860 -7.276 1.00 94.25 184 ALA A CA 1
ATOM 1343 C C . ALA A 1 184 ? -8.238 -13.093 -6.340 1.00 94.25 184 ALA A C 1
ATOM 1345 O O . ALA A 1 184 ? -8.565 -12.915 -5.163 1.00 94.25 184 ALA A O 1
ATOM 1346 N N . PRO A 1 185 ? -7.855 -14.323 -6.757 1.00 93.56 185 PRO A N 1
ATOM 1347 C CA . PRO A 1 185 ? -7.852 -15.478 -5.855 1.00 93.56 185 PRO A CA 1
ATOM 1348 C C . PRO A 1 185 ? -6.898 -15.338 -4.660 1.00 93.56 185 PRO A C 1
ATOM 1350 O O . PRO A 1 185 ? -7.229 -15.780 -3.560 1.00 93.56 185 PRO A O 1
ATOM 1353 N N . GLN A 1 186 ? -5.726 -14.718 -4.844 1.00 92.00 186 GLN A N 1
ATOM 1354 C CA . GLN A 1 186 ? -4.764 -14.508 -3.756 1.00 92.00 186 GLN A CA 1
ATOM 1355 C C . GLN A 1 186 ? -5.296 -13.518 -2.716 1.00 92.00 186 GLN A C 1
ATOM 1357 O O . GLN A 1 186 ? -5.194 -13.780 -1.517 1.00 92.00 186 GLN A O 1
ATOM 1362 N N . LEU A 1 187 ? -5.904 -12.414 -3.157 1.00 95.50 187 LEU A N 1
ATOM 1363 C CA . LEU A 1 187 ? -6.515 -11.433 -2.258 1.00 95.50 187 LEU A CA 1
ATOM 1364 C C . LEU A 1 187 ? -7.742 -12.003 -1.539 1.00 95.50 187 LEU A C 1
ATOM 1366 O O . LEU A 1 187 ? -7.876 -11.819 -0.327 1.00 95.50 187 LEU A O 1
ATOM 1370 N N . ALA A 1 188 ? -8.582 -12.771 -2.239 1.00 97.50 188 ALA A N 1
ATOM 1371 C CA . ALA A 1 188 ? -9.694 -13.497 -1.629 1.00 97.50 188 ALA A CA 1
ATOM 1372 C C . ALA A 1 188 ? -9.215 -14.457 -0.531 1.00 97.50 188 ALA A C 1
ATOM 1374 O O . ALA A 1 188 ? -9.753 -14.454 0.579 1.00 97.50 188 ALA A O 1
ATOM 1375 N N . ALA A 1 189 ? -8.165 -15.235 -0.809 1.00 96.62 189 ALA A N 1
ATOM 1376 C CA . ALA A 1 189 ? -7.572 -16.151 0.159 1.00 96.62 189 ALA A CA 1
ATOM 1377 C C . ALA A 1 189 ? -6.970 -15.411 1.364 1.00 96.62 189 ALA A C 1
ATOM 1379 O O . ALA A 1 189 ? -7.180 -15.829 2.503 1.00 96.62 189 ALA A O 1
ATOM 1380 N N . ALA A 1 190 ? -6.277 -14.291 1.142 1.00 96.12 190 ALA A N 1
ATOM 1381 C CA . ALA A 1 190 ? -5.713 -13.477 2.217 1.00 96.12 190 ALA A CA 1
ATOM 1382 C C . ALA A 1 190 ? -6.800 -12.883 3.127 1.00 96.12 190 ALA A C 1
ATOM 1384 O O . ALA A 1 190 ? -6.675 -12.924 4.350 1.00 96.12 190 ALA A O 1
ATOM 1385 N N . ILE A 1 191 ? -7.901 -12.389 2.554 1.00 97.62 191 ILE A N 1
ATOM 1386 C CA . ILE A 1 191 ? -9.043 -11.861 3.314 1.00 97.62 191 ILE A CA 1
ATOM 1387 C C . ILE A 1 191 ? -9.757 -12.978 4.080 1.00 97.62 191 ILE A C 1
ATOM 1389 O O . ILE A 1 191 ? -10.082 -12.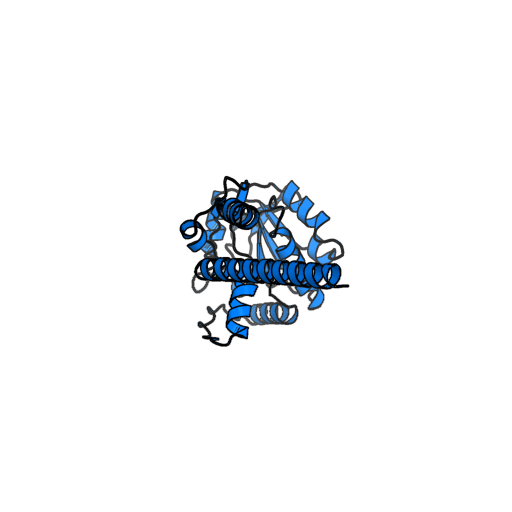805 5.258 1.00 97.62 191 ILE A O 1
ATOM 1393 N N . ALA A 1 192 ? -9.961 -14.143 3.463 1.00 97.62 192 ALA A N 1
ATOM 1394 C CA . ALA A 1 192 ? -10.527 -15.307 4.140 1.00 97.62 192 ALA A CA 1
ATOM 1395 C C . ALA A 1 192 ? -9.642 -15.766 5.313 1.00 97.62 192 ALA A C 1
ATOM 1397 O O . ALA A 1 192 ? -10.143 -15.952 6.424 1.00 97.62 192 ALA A O 1
ATOM 1398 N N . GLY A 1 193 ? -8.326 -15.859 5.103 1.00 96.62 193 GLY A N 1
ATOM 1399 C CA . GLY A 1 193 ? -7.351 -16.180 6.146 1.00 96.62 193 GLY A CA 1
ATOM 1400 C C . GLY A 1 193 ? -7.372 -15.166 7.292 1.00 96.62 193 GLY A C 1
ATOM 1401 O O . GLY A 1 193 ? -7.425 -15.548 8.461 1.00 96.62 193 GLY A O 1
ATOM 1402 N N . ALA A 1 194 ? -7.448 -13.873 6.975 1.00 97.00 194 ALA A N 1
ATOM 1403 C CA . ALA A 1 194 ? -7.549 -12.802 7.962 1.00 97.00 194 ALA A CA 1
ATOM 1404 C C . ALA A 1 194 ? -8.817 -12.908 8.828 1.00 97.00 194 ALA A C 1
ATOM 1406 O O . ALA A 1 194 ? -8.770 -12.640 10.033 1.00 97.00 194 ALA A O 1
ATOM 1407 N N . ARG A 1 195 ? -9.945 -13.347 8.248 1.00 95.75 195 ARG A N 1
ATOM 1408 C CA . ARG A 1 195 ? -11.198 -13.623 8.982 1.00 95.75 195 ARG A CA 1
ATOM 1409 C C . ARG A 1 195 ? -11.082 -14.848 9.886 1.00 95.75 195 ARG A C 1
ATOM 1411 O O . ARG A 1 195 ? -11.650 -14.840 10.975 1.00 95.75 195 ARG A O 1
ATOM 1418 N N . GLN A 1 196 ? -10.339 -15.861 9.445 1.00 95.50 196 GLN A N 1
ATOM 1419 C CA . GLN A 1 196 ? -10.072 -17.101 10.182 1.00 95.50 196 GLN A CA 1
ATOM 1420 C C . GLN A 1 196 ? -8.971 -16.953 11.247 1.00 95.50 196 GLN A C 1
ATOM 1422 O O . GLN A 1 196 ? -8.718 -17.888 12.000 1.00 95.50 196 GLN A O 1
ATOM 1427 N N . GLY A 1 197 ? -8.323 -15.787 11.337 1.00 94.44 197 GLY A N 1
ATOM 1428 C CA . GLY A 1 197 ? -7.275 -15.527 12.324 1.00 94.44 197 GLY A CA 1
ATOM 1429 C C . GLY A 1 197 ? -5.894 -16.053 11.930 1.00 94.44 197 GLY A C 1
ATOM 1430 O O . GLY A 1 197 ? -5.037 -16.193 12.802 1.00 94.44 197 GLY A O 1
ATOM 1431 N N . VAL A 1 198 ? -5.657 -16.316 10.639 1.00 94.69 198 VAL A N 1
ATOM 1432 C CA . VAL A 1 198 ? -4.316 -16.614 10.117 1.00 94.69 198 VAL A CA 1
ATOM 1433 C C . VAL A 1 198 ? -3.390 -15.452 10.452 1.00 94.69 198 VAL A C 1
ATOM 1435 O O . VAL A 1 198 ? -3.715 -14.289 10.206 1.00 94.69 198 VAL A O 1
ATOM 1438 N N . VAL A 1 199 ? -2.234 -15.773 11.021 1.00 93.38 199 VAL A N 1
ATOM 1439 C CA . VAL A 1 199 ? -1.205 -14.801 11.383 1.00 93.38 199 VAL A CA 1
ATOM 1440 C C . VAL A 1 199 ? -0.119 -14.844 10.324 1.00 93.38 199 VAL A C 1
ATOM 1442 O O . VAL A 1 199 ? 0.303 -15.927 9.922 1.00 93.38 199 VAL A O 1
ATOM 1445 N N . TYR A 1 200 ? 0.342 -13.669 9.906 1.00 92.25 200 TYR A N 1
ATOM 1446 C CA . TYR A 1 200 ? 1.439 -13.546 8.964 1.00 92.25 200 TYR A CA 1
ATOM 1447 C C . TYR A 1 200 ? 2.671 -14.288 9.477 1.00 92.25 200 TYR A C 1
ATOM 1449 O O . TYR A 1 200 ? 3.196 -13.998 10.556 1.00 92.25 200 TYR A O 1
ATOM 1457 N N . ALA A 1 201 ? 3.124 -15.233 8.665 1.00 83.56 201 ALA A N 1
ATOM 1458 C CA . ALA A 1 201 ? 4.428 -15.847 8.767 1.00 83.56 201 ALA A CA 1
ATOM 1459 C C . ALA A 1 201 ? 5.217 -15.405 7.530 1.00 83.56 201 ALA A C 1
ATOM 1461 O O . ALA A 1 201 ? 4.699 -15.562 6.418 1.00 83.56 201 ALA A O 1
ATOM 1462 N N . PRO A 1 202 ? 6.434 -14.856 7.690 1.00 74.19 202 PRO A N 1
ATOM 1463 C CA . PRO A 1 202 ? 7.272 -14.521 6.552 1.00 74.19 202 PRO A CA 1
ATOM 1464 C C . PRO A 1 202 ? 7.418 -15.759 5.665 1.00 74.19 202 PRO A C 1
ATOM 1466 O O . PRO A 1 202 ? 7.703 -16.841 6.194 1.00 74.19 202 PRO A O 1
ATOM 1469 N N . PRO A 1 203 ? 7.195 -15.648 4.345 1.00 65.50 203 PRO A N 1
ATOM 1470 C CA . PRO A 1 203 ? 7.409 -16.780 3.464 1.00 65.50 203 PRO A CA 1
ATOM 1471 C C . PRO A 1 203 ? 8.855 -17.252 3.626 1.00 65.50 203 PRO A C 1
ATOM 1473 O O . PRO A 1 203 ? 9.792 -16.458 3.538 1.00 65.50 203 PRO A O 1
ATOM 1476 N N . ALA A 1 204 ? 9.038 -18.549 3.884 1.00 55.34 204 ALA A N 1
ATOM 1477 C CA . ALA A 1 204 ? 10.366 -19.141 3.825 1.00 55.34 204 ALA A CA 1
ATOM 1478 C C . ALA A 1 204 ? 10.934 -18.878 2.420 1.00 55.34 204 ALA A C 1
ATOM 1480 O O . ALA A 1 204 ? 10.182 -19.036 1.448 1.00 55.34 204 ALA A O 1
ATOM 1481 N N . PRO A 1 205 ? 12.216 -18.489 2.286 1.00 52.59 205 PRO A N 1
ATOM 1482 C CA . PRO A 1 205 ? 12.842 -18.353 0.981 1.00 52.59 205 PRO A CA 1
ATOM 1483 C C . PRO A 1 205 ? 12.614 -19.651 0.209 1.00 52.59 205 PRO A C 1
ATOM 1485 O O . PRO A 1 205 ? 13.089 -20.708 0.623 1.00 52.59 205 PRO A O 1
ATOM 1488 N N . ARG A 1 206 ? 11.829 -19.602 -0.870 1.00 48.03 206 ARG A N 1
ATOM 1489 C CA . ARG A 1 206 ? 11.748 -20.724 -1.800 1.00 48.03 206 ARG A CA 1
ATOM 1490 C C . ARG A 1 206 ? 12.906 -20.545 -2.770 1.00 48.03 206 ARG A C 1
ATOM 1492 O O . ARG A 1 206 ? 12.866 -19.586 -3.540 1.00 48.03 206 ARG A O 1
ATOM 1499 N N . PRO A 1 207 ? 13.945 -21.395 -2.734 1.00 50.09 207 PRO A N 1
ATOM 1500 C CA . PRO A 1 207 ? 14.878 -21.445 -3.841 1.00 50.09 207 PRO A CA 1
ATOM 1501 C C . PRO A 1 207 ? 14.099 -21.959 -5.055 1.00 50.09 207 PRO A C 1
ATOM 1503 O O . PRO A 1 207 ? 13.798 -23.144 -5.150 1.00 50.09 207 PRO A O 1
ATOM 1506 N N . ASP A 1 208 ? 13.697 -21.046 -5.933 1.00 54.31 208 ASP A N 1
ATOM 1507 C CA . ASP A 1 208 ? 13.296 -21.373 -7.296 1.00 54.31 208 ASP A CA 1
ATOM 1508 C C . ASP A 1 208 ? 14.453 -20.960 -8.207 1.00 54.31 208 ASP A C 1
ATOM 1510 O O . ASP A 1 208 ? 14.612 -19.800 -8.592 1.00 54.31 208 ASP A O 1
ATOM 1514 N N . ASP A 1 209 ? 15.337 -21.920 -8.455 1.00 58.34 209 ASP A N 1
ATOM 1515 C CA . ASP A 1 209 ? 16.516 -21.787 -9.305 1.00 58.34 209 ASP A CA 1
ATOM 1516 C C . ASP A 1 209 ? 16.185 -21.931 -10.799 1.00 58.34 209 ASP A C 1
ATOM 1518 O O . ASP A 1 209 ? 17.058 -21.729 -11.654 1.00 58.34 209 ASP A O 1
ATOM 1522 N N . SER A 1 210 ? 14.923 -22.217 -11.140 1.00 65.25 210 SER A N 1
ATOM 1523 C CA . SER A 1 210 ? 14.485 -22.334 -12.523 1.00 65.25 210 SER A CA 1
ATOM 1524 C C . SER A 1 210 ? 14.609 -20.998 -13.260 1.00 65.25 210 SER A C 1
ATOM 1526 O O . SER A 1 210 ? 14.495 -19.911 -12.692 1.00 65.25 210 SER A O 1
ATOM 1528 N N . LEU A 1 211 ? 14.826 -21.052 -14.577 1.00 53.94 211 LEU A N 1
ATOM 1529 C CA . LEU A 1 211 ? 14.888 -19.842 -15.401 1.00 53.94 211 LEU A CA 1
ATOM 1530 C C . LEU A 1 211 ? 13.582 -19.034 -15.302 1.00 53.94 211 LEU A C 1
ATOM 1532 O O . LEU A 1 211 ? 13.630 -17.810 -15.244 1.00 53.94 211 LEU A O 1
ATOM 1536 N N . ALA A 1 212 ? 12.435 -19.715 -15.225 1.00 52.22 212 ALA A N 1
ATOM 1537 C CA . ALA A 1 212 ? 11.131 -19.088 -15.039 1.00 52.22 212 ALA A CA 1
ATOM 1538 C C . ALA A 1 212 ? 10.986 -18.453 -13.650 1.00 52.22 212 ALA A C 1
ATOM 1540 O O . ALA A 1 212 ? 10.494 -17.333 -13.562 1.00 52.22 212 ALA A O 1
ATOM 1541 N N . GLY A 1 213 ? 11.468 -19.109 -12.593 1.00 52.03 213 GLY A N 1
ATOM 1542 C CA . GLY A 1 213 ? 11.514 -18.573 -11.233 1.00 52.03 213 GLY A CA 1
ATOM 1543 C C . GLY A 1 213 ? 12.399 -17.345 -11.112 1.00 52.03 213 GLY A C 1
ATOM 1544 O O . GLY A 1 213 ? 11.999 -16.336 -10.542 1.00 52.03 213 GLY A O 1
ATOM 1545 N N . ARG A 1 214 ? 13.569 -17.376 -11.754 1.00 52.31 214 ARG A N 1
ATOM 1546 C CA . ARG A 1 214 ? 14.506 -16.247 -11.818 1.00 52.31 214 ARG A CA 1
ATOM 1547 C C . ARG A 1 214 ? 13.939 -15.084 -12.624 1.00 52.31 214 ARG A C 1
ATOM 1549 O O . ARG A 1 214 ? 14.018 -13.952 -12.168 1.00 52.31 214 ARG A O 1
ATOM 1556 N N . ILE A 1 215 ? 13.342 -15.346 -13.789 1.00 49.00 215 ILE A N 1
ATOM 1557 C CA . ILE A 1 215 ? 12.666 -14.318 -14.597 1.00 49.00 215 ILE A CA 1
ATOM 1558 C C . ILE A 1 215 ? 11.467 -13.752 -13.839 1.00 49.00 215 ILE A C 1
ATOM 1560 O O . ILE A 1 215 ? 11.290 -12.543 -13.817 1.00 49.00 215 ILE A O 1
ATOM 1564 N N . SER A 1 216 ? 10.686 -14.590 -13.160 1.00 49.06 216 SER A N 1
ATOM 1565 C CA . SER A 1 216 ? 9.548 -14.149 -12.353 1.00 49.06 216 SER A CA 1
ATOM 1566 C C . SER A 1 216 ? 10.010 -13.329 -11.155 1.00 49.06 216 SER A C 1
ATOM 1568 O O . SER A 1 216 ? 9.444 -12.280 -10.917 1.00 49.06 216 SER A O 1
ATOM 1570 N N . ALA A 1 217 ? 11.078 -13.710 -10.454 1.00 50.78 217 ALA A N 1
ATOM 1571 C CA . ALA A 1 217 ? 11.673 -12.905 -9.384 1.00 50.78 217 ALA A CA 1
ATOM 1572 C C . ALA A 1 217 ? 12.245 -11.571 -9.898 1.00 50.78 217 ALA A C 1
ATOM 1574 O O . ALA A 1 217 ? 12.241 -10.581 -9.178 1.00 50.78 217 ALA A O 1
ATOM 1575 N N . ILE A 1 218 ? 12.695 -11.525 -11.155 1.00 48.72 218 ILE A N 1
ATOM 1576 C CA . ILE A 1 218 ? 13.150 -10.308 -11.840 1.00 48.72 218 ILE A CA 1
ATOM 1577 C C . ILE A 1 218 ? 11.962 -9.421 -12.254 1.00 48.72 218 ILE A C 1
ATOM 1579 O O . ILE A 1 218 ? 12.008 -8.210 -12.060 1.00 48.72 218 ILE A O 1
ATOM 1583 N N . CYS A 1 219 ? 10.889 -10.003 -12.796 1.00 41.75 219 CYS A N 1
ATOM 1584 C CA . CYS A 1 219 ? 9.681 -9.293 -13.228 1.00 41.75 219 CYS A CA 1
ATOM 1585 C C . CYS A 1 219 ? 8.813 -8.844 -12.042 1.00 41.75 219 CYS A C 1
ATOM 1587 O O . CYS A 1 219 ? 8.278 -7.740 -12.057 1.00 41.75 219 CYS A O 1
ATOM 1589 N N . TYR A 1 220 ? 8.717 -9.671 -11.001 1.00 45.94 220 TYR A N 1
ATOM 1590 C CA . TYR A 1 220 ? 8.096 -9.355 -9.716 1.00 45.94 220 TYR A CA 1
ATOM 1591 C C . TYR A 1 220 ? 9.036 -8.589 -8.783 1.00 45.94 220 TYR A C 1
ATOM 1593 O O . TYR A 1 220 ? 8.578 -8.119 -7.754 1.00 45.94 220 TYR A O 1
ATOM 1601 N N . GLY A 1 221 ? 10.307 -8.397 -9.152 1.00 41.97 221 GLY A N 1
ATOM 1602 C CA . GLY A 1 221 ? 11.297 -7.568 -8.451 1.00 41.97 221 GLY A CA 1
ATOM 1603 C C . GLY A 1 221 ? 11.056 -6.056 -8.560 1.00 41.97 221 GLY A C 1
ATOM 1604 O O . GLY A 1 221 ? 11.888 -5.272 -8.114 1.00 41.97 221 GLY A O 1
ATOM 1605 N N . LEU A 1 222 ? 9.922 -5.638 -9.139 1.00 47.38 222 LEU A N 1
ATOM 1606 C CA . LEU A 1 222 ? 9.307 -4.338 -8.838 1.00 47.38 222 LEU A CA 1
ATOM 1607 C C . LEU A 1 222 ? 8.561 -4.336 -7.485 1.00 47.38 222 LEU A C 1
ATOM 1609 O O . LEU A 1 222 ? 8.153 -3.273 -7.032 1.00 47.38 222 LEU A O 1
ATOM 1613 N N . ALA A 1 223 ? 8.382 -5.500 -6.851 1.00 43.31 223 ALA A N 1
ATOM 1614 C CA . ALA A 1 223 ? 8.142 -5.639 -5.421 1.00 43.31 223 ALA A CA 1
ATOM 1615 C C . ALA A 1 223 ? 9.500 -5.780 -4.726 1.00 43.31 223 ALA A C 1
ATOM 1617 O O . ALA A 1 223 ? 10.360 -6.557 -5.147 1.00 43.31 223 ALA A O 1
ATOM 1618 N N . SER A 1 224 ? 9.707 -4.981 -3.693 1.00 39.50 224 SER A N 1
ATOM 1619 C CA . SER A 1 224 ? 10.998 -4.426 -3.267 1.00 39.50 224 SER A CA 1
ATOM 1620 C C . SER A 1 224 ? 11.851 -5.381 -2.441 1.00 39.50 224 SER A C 1
ATOM 1622 O O . SER A 1 224 ? 12.501 -5.004 -1.469 1.00 39.50 224 SER A O 1
ATOM 1624 N N . ALA A 1 225 ? 11.891 -6.647 -2.835 1.00 43.00 225 ALA A N 1
ATOM 1625 C CA . ALA A 1 225 ? 12.824 -7.614 -2.298 1.00 43.00 225 ALA A CA 1
ATOM 1626 C C . ALA A 1 225 ? 14.158 -7.499 -3.055 1.00 43.00 225 ALA A C 1
ATOM 1628 O O . ALA A 1 225 ? 14.486 -8.289 -3.940 1.00 43.00 225 ALA A O 1
ATOM 1629 N N . HIS A 1 226 ? 14.949 -6.525 -2.603 1.00 45.50 226 HIS A N 1
ATOM 1630 C CA . HIS A 1 226 ? 16.401 -6.425 -2.744 1.00 45.50 226 HIS A CA 1
ATOM 1631 C C . HIS A 1 226 ? 16.939 -5.862 -4.070 1.00 45.50 226 HIS A C 1
ATOM 1633 O O . HIS A 1 226 ? 16.916 -6.501 -5.123 1.00 45.50 226 HIS A O 1
ATOM 1639 N N . GLY A 1 227 ? 17.644 -4.729 -3.958 1.00 40.25 227 GLY A N 1
ATOM 1640 C CA . GLY A 1 227 ? 18.548 -4.151 -4.967 1.00 40.25 227 GLY A CA 1
ATOM 1641 C C . GLY A 1 227 ? 19.707 -5.056 -5.433 1.00 40.25 227 GLY A C 1
ATOM 1642 O O . GLY A 1 227 ? 20.656 -4.583 -6.051 1.00 40.25 227 GLY A O 1
ATOM 1643 N N . VAL A 1 228 ? 19.635 -6.363 -5.175 1.00 43.97 228 VAL A N 1
ATOM 1644 C CA . VAL A 1 228 ? 20.577 -7.401 -5.612 1.00 43.97 228 VAL A CA 1
ATOM 1645 C C . VAL A 1 228 ? 20.411 -7.711 -7.106 1.00 43.97 228 VAL A C 1
ATOM 1647 O O . VAL A 1 228 ? 21.385 -8.057 -7.774 1.00 43.97 228 VAL A O 1
ATOM 1650 N N . TYR A 1 229 ? 19.211 -7.531 -7.672 1.00 43.56 229 TYR A N 1
ATOM 1651 C CA . TYR A 1 229 ? 18.933 -7.913 -9.063 1.00 43.56 229 TYR A CA 1
ATOM 1652 C C . TYR A 1 229 ? 19.026 -6.763 -10.080 1.00 43.56 229 TYR A C 1
ATOM 1654 O O . TYR A 1 229 ? 19.109 -7.025 -11.278 1.00 43.56 229 TYR A O 1
ATOM 1662 N N . ALA A 1 230 ? 19.111 -5.500 -9.648 1.00 51.06 230 ALA A N 1
ATOM 1663 C CA . ALA A 1 230 ? 19.161 -4.347 -10.558 1.00 51.06 230 ALA A CA 1
ATOM 1664 C C . ALA A 1 230 ? 20.385 -4.366 -11.500 1.00 51.06 230 ALA A C 1
ATOM 1666 O O . ALA A 1 230 ? 20.269 -4.089 -12.694 1.00 51.06 230 ALA A O 1
ATOM 1667 N N . ALA A 1 231 ? 21.560 -4.748 -10.991 1.00 57.03 231 ALA A N 1
ATOM 1668 C CA . ALA A 1 231 ? 22.794 -4.795 -11.777 1.00 57.03 231 ALA A CA 1
ATOM 1669 C C . ALA A 1 231 ? 22.768 -5.843 -12.915 1.00 57.03 231 ALA A C 1
ATOM 1671 O O . ALA A 1 231 ? 23.034 -5.467 -14.063 1.00 57.03 231 ALA A O 1
ATOM 1672 N N . PRO A 1 232 ? 22.423 -7.127 -12.672 1.00 58.28 232 PRO A N 1
ATOM 1673 C CA . PRO A 1 232 ? 22.313 -8.105 -13.754 1.00 58.28 232 PRO A CA 1
ATOM 1674 C C . PRO A 1 232 ? 21.184 -7.780 -14.745 1.00 58.28 232 PRO A C 1
ATOM 1676 O O . PRO A 1 232 ? 21.343 -8.062 -15.931 1.00 58.28 232 PRO A O 1
ATOM 1679 N N . ILE A 1 233 ? 20.094 -7.131 -14.312 1.00 55.91 233 ILE A N 1
ATOM 1680 C CA . ILE A 1 233 ? 19.010 -6.677 -15.204 1.00 55.91 233 ILE A CA 1
ATOM 1681 C C . ILE A 1 233 ? 19.515 -5.619 -16.186 1.00 55.91 233 ILE A C 1
ATOM 1683 O O . ILE A 1 233 ? 19.360 -5.772 -17.399 1.00 55.91 233 ILE A O 1
ATOM 1687 N N . VAL A 1 234 ? 20.158 -4.562 -15.683 1.00 64.44 234 VAL A N 1
ATOM 1688 C CA . VAL A 1 234 ? 20.694 -3.485 -16.528 1.00 64.44 234 VAL A CA 1
ATOM 1689 C C . VAL A 1 234 ? 21.748 -4.031 -17.489 1.00 64.44 234 VAL A C 1
ATOM 1691 O O . VAL A 1 234 ? 21.776 -3.643 -18.657 1.00 64.44 234 VAL A O 1
ATOM 1694 N N . LEU A 1 235 ? 22.587 -4.966 -17.036 1.00 71.69 235 LEU A N 1
ATOM 1695 C CA . LEU A 1 235 ? 23.561 -5.631 -17.896 1.00 71.69 235 LEU A CA 1
ATOM 1696 C C . LEU A 1 235 ? 22.882 -6.472 -18.988 1.00 71.69 235 LEU A C 1
ATOM 1698 O O . LEU A 1 235 ? 23.249 -6.353 -20.155 1.00 71.69 235 LEU A O 1
ATOM 1702 N N . GLY A 1 236 ? 21.872 -7.271 -18.636 1.00 77.12 236 GLY A N 1
ATOM 1703 C CA . GLY A 1 236 ? 21.105 -8.080 -19.586 1.00 77.12 236 GLY A CA 1
ATOM 1704 C C . GLY A 1 236 ? 20.396 -7.233 -20.645 1.00 77.12 236 GLY A C 1
ATOM 1705 O O . GLY A 1 236 ? 20.525 -7.510 -21.837 1.00 77.12 236 GLY A O 1
ATOM 1706 N N . LEU A 1 237 ? 19.727 -6.150 -20.235 1.00 75.50 237 LEU A N 1
ATOM 1707 C CA . LEU A 1 237 ? 19.081 -5.196 -21.144 1.00 75.50 237 LEU A CA 1
ATOM 1708 C C . LEU A 1 237 ? 20.092 -4.502 -22.064 1.00 75.50 237 LEU A C 1
ATOM 1710 O O . LEU A 1 237 ? 19.831 -4.351 -23.257 1.00 75.50 237 LEU A O 1
ATOM 1714 N N . ARG A 1 238 ? 21.269 -4.126 -21.545 1.00 72.56 238 ARG A N 1
ATOM 1715 C CA . ARG A 1 238 ? 22.354 -3.548 -22.356 1.00 72.56 238 ARG A CA 1
ATOM 1716 C C . ARG A 1 238 ? 22.864 -4.535 -23.400 1.00 72.56 238 ARG A C 1
ATOM 1718 O O . ARG A 1 238 ? 22.976 -4.161 -24.563 1.00 72.56 238 ARG A O 1
ATOM 1725 N N . ILE A 1 239 ? 23.132 -5.785 -23.015 1.00 84.69 239 ILE A N 1
ATOM 1726 C CA . ILE A 1 239 ? 23.577 -6.837 -23.944 1.00 84.69 239 ILE A CA 1
ATOM 1727 C C . ILE A 1 239 ? 22.507 -7.083 -25.014 1.00 84.69 239 ILE A C 1
ATOM 1729 O O . ILE A 1 239 ? 22.821 -7.071 -26.204 1.00 84.69 239 ILE A O 1
ATOM 1733 N N . GLY A 1 240 ? 21.243 -7.239 -24.610 1.00 85.12 240 GLY A N 1
ATOM 1734 C CA . GLY A 1 240 ? 20.119 -7.414 -25.531 1.00 85.12 240 GLY A CA 1
ATOM 1735 C C . GLY A 1 240 ? 19.993 -6.255 -26.523 1.00 85.12 240 GLY A C 1
ATOM 1736 O O . GLY A 1 240 ? 19.885 -6.481 -27.727 1.00 85.12 240 GLY A O 1
ATOM 1737 N N . GLY A 1 241 ? 20.109 -5.015 -26.041 1.00 83.88 241 GLY A N 1
ATOM 1738 C CA . GLY A 1 241 ? 20.111 -3.816 -26.880 1.00 83.88 241 GLY A CA 1
ATOM 1739 C C . GLY A 1 241 ? 21.246 -3.796 -27.910 1.00 83.88 241 GLY A C 1
ATOM 1740 O O . GLY A 1 241 ? 21.001 -3.489 -29.077 1.00 83.88 241 GLY A O 1
ATOM 1741 N N . VAL A 1 242 ? 22.474 -4.181 -27.530 1.00 88.06 242 VAL A N 1
ATOM 1742 C CA . VAL A 1 242 ? 23.599 -4.307 -28.484 1.00 88.06 242 VAL A CA 1
ATOM 1743 C C . VAL A 1 242 ? 23.291 -5.338 -29.550 1.00 88.06 242 VAL A C 1
ATOM 1745 O O . VAL A 1 242 ? 23.475 -5.057 -30.732 1.00 88.06 242 VAL A O 1
ATOM 1748 N N . LEU A 1 243 ? 22.836 -6.524 -29.145 1.00 91.00 243 LEU A N 1
ATOM 1749 C CA . LEU A 1 243 ? 22.573 -7.622 -30.069 1.00 91.00 243 LEU A CA 1
ATOM 1750 C C . LEU A 1 243 ? 21.517 -7.232 -31.105 1.00 91.00 243 LEU A C 1
ATOM 1752 O O . LEU A 1 243 ? 21.720 -7.480 -32.292 1.00 91.00 243 LEU A O 1
ATOM 1756 N N . ILE A 1 244 ? 20.449 -6.548 -30.685 1.00 91.00 244 ILE A N 1
ATOM 1757 C CA . ILE A 1 244 ? 19.414 -6.028 -31.588 1.00 91.00 244 ILE A CA 1
ATOM 1758 C C . ILE A 1 244 ? 20.006 -5.002 -32.565 1.00 91.00 244 ILE A C 1
ATOM 1760 O O . ILE A 1 244 ? 19.795 -5.114 -33.773 1.00 91.00 244 ILE A O 1
ATOM 1764 N N . CYS A 1 245 ? 20.790 -4.035 -32.080 1.00 90.12 245 CYS A N 1
ATOM 1765 C CA . CYS A 1 245 ? 21.428 -3.026 -32.932 1.00 90.12 245 CYS A CA 1
ATOM 1766 C C . CYS A 1 245 ? 22.412 -3.641 -33.941 1.00 90.12 245 CYS A C 1
ATOM 1768 O O . CYS A 1 245 ? 22.437 -3.237 -35.104 1.00 90.12 245 CYS A O 1
ATOM 1770 N N . VAL A 1 246 ? 23.209 -4.628 -33.521 1.00 92.62 246 VAL A N 1
ATOM 1771 C CA . VAL A 1 246 ? 24.152 -5.346 -34.391 1.00 92.62 246 VAL A CA 1
ATOM 1772 C C . VAL A 1 246 ? 23.402 -6.170 -35.433 1.00 92.62 246 VAL A C 1
ATOM 1774 O O . VAL A 1 246 ? 23.736 -6.092 -36.615 1.00 92.62 246 VAL A O 1
ATOM 1777 N N . ALA A 1 247 ? 22.366 -6.909 -35.030 1.00 91.56 247 ALA A N 1
ATOM 1778 C CA . ALA A 1 247 ? 21.536 -7.687 -35.944 1.00 91.56 247 ALA A CA 1
ATOM 1779 C C . ALA A 1 247 ? 20.873 -6.790 -36.998 1.00 91.56 247 ALA A C 1
ATOM 1781 O O . ALA A 1 247 ? 20.942 -7.087 -38.191 1.00 91.56 247 ALA A O 1
ATOM 1782 N N . LEU A 1 248 ? 20.316 -5.648 -36.580 1.00 93.69 248 LEU A N 1
ATOM 1783 C CA . LEU A 1 248 ? 19.726 -4.665 -37.484 1.00 93.69 248 LEU A CA 1
ATOM 1784 C C . LEU A 1 248 ? 20.772 -4.079 -38.445 1.00 93.69 248 LEU A C 1
ATOM 1786 O O . LEU A 1 248 ? 20.517 -3.970 -39.642 1.00 93.69 248 LEU A O 1
ATOM 1790 N N . ALA A 1 249 ? 21.971 -3.747 -37.961 1.00 91.31 249 ALA A N 1
ATOM 1791 C CA . ALA A 1 249 ? 23.046 -3.230 -38.807 1.00 91.31 249 ALA A CA 1
ATOM 1792 C C . ALA A 1 249 ? 23.512 -4.259 -39.852 1.00 91.31 249 ALA A C 1
ATOM 1794 O O . ALA A 1 249 ? 23.669 -3.914 -41.024 1.00 91.31 249 ALA A O 1
ATOM 1795 N N . LEU A 1 250 ? 23.699 -5.523 -39.455 1.00 93.62 250 LEU A N 1
ATOM 1796 C CA . LEU A 1 250 ? 24.070 -6.610 -40.365 1.00 93.62 250 LEU A CA 1
ATOM 1797 C C . LEU A 1 250 ? 22.980 -6.867 -41.409 1.00 93.62 250 LEU A C 1
ATOM 1799 O O . LEU A 1 250 ? 23.294 -6.994 -42.593 1.00 93.62 250 LEU A O 1
ATOM 1803 N N . PHE A 1 251 ? 21.713 -6.871 -40.989 1.00 93.12 251 PHE A N 1
ATOM 1804 C CA . PHE A 1 251 ? 20.563 -6.996 -41.882 1.00 93.12 251 PHE A CA 1
ATOM 1805 C C . PHE A 1 251 ? 20.533 -5.873 -42.928 1.00 93.12 251 PHE A C 1
ATOM 1807 O O . PHE A 1 251 ? 20.439 -6.145 -44.124 1.00 93.12 251 PHE A O 1
ATOM 1814 N N . LEU A 1 252 ? 20.699 -4.615 -42.507 1.00 92.19 252 LEU A N 1
ATOM 1815 C CA . LEU A 1 252 ? 20.725 -3.465 -43.415 1.00 92.19 252 LEU A CA 1
ATOM 1816 C C . LEU A 1 252 ? 21.918 -3.508 -44.385 1.00 92.19 252 LEU A C 1
ATOM 1818 O O . LEU A 1 252 ? 21.762 -3.172 -45.558 1.00 92.19 252 LEU A O 1
ATOM 1822 N N . ILE A 1 253 ? 23.102 -3.938 -43.937 1.00 92.94 253 ILE A N 1
ATOM 1823 C CA . ILE A 1 253 ? 24.281 -4.095 -44.808 1.00 92.94 253 ILE A CA 1
ATOM 1824 C C . ILE A 1 253 ? 24.049 -5.208 -45.836 1.00 92.94 253 ILE A C 1
ATOM 1826 O O . ILE A 1 253 ? 24.340 -5.012 -47.016 1.00 92.94 253 ILE A O 1
ATOM 1830 N N . GLY A 1 254 ? 23.514 -6.353 -45.405 1.00 91.75 254 GLY A N 1
ATOM 1831 C CA . GLY A 1 254 ? 23.169 -7.464 -46.291 1.00 91.75 254 GLY A CA 1
ATOM 1832 C C . GLY A 1 254 ? 22.141 -7.051 -47.342 1.00 91.75 254 GLY A C 1
ATOM 1833 O O . GLY A 1 254 ? 22.351 -7.276 -48.532 1.00 91.75 254 GLY A O 1
ATOM 1834 N N . HIS A 1 255 ? 21.086 -6.351 -46.922 1.00 91.38 255 HIS A N 1
ATOM 1835 C CA . HIS A 1 255 ? 20.049 -5.869 -47.827 1.00 91.38 255 HIS A CA 1
ATOM 1836 C C . HIS A 1 255 ? 20.588 -4.854 -48.848 1.00 91.38 255 HIS A C 1
ATOM 1838 O O . HIS A 1 255 ? 20.205 -4.902 -50.018 1.00 91.38 255 HIS A O 1
ATOM 1844 N N . ARG A 1 256 ? 21.488 -3.945 -48.451 1.00 88.94 256 ARG A N 1
ATOM 1845 C CA . ARG A 1 256 ? 22.109 -2.993 -49.390 1.00 88.94 256 ARG A CA 1
ATOM 1846 C C . ARG A 1 256 ? 22.987 -3.700 -50.419 1.00 88.94 256 ARG A C 1
ATOM 1848 O O . ARG A 1 256 ? 22.810 -3.468 -51.605 1.00 88.94 256 ARG A O 1
ATOM 1855 N N . ARG A 1 257 ? 23.837 -4.634 -49.984 1.00 87.06 257 ARG A N 1
ATOM 1856 C CA . ARG A 1 257 ? 24.687 -5.424 -50.892 1.00 87.06 257 ARG A CA 1
ATOM 1857 C C . ARG A 1 257 ? 23.881 -6.252 -51.892 1.00 87.06 257 ARG A C 1
ATOM 1859 O O . ARG A 1 257 ? 24.293 -6.370 -53.035 1.00 87.06 257 ARG A O 1
ATOM 1866 N N . ALA A 1 258 ? 22.737 -6.793 -51.475 1.00 82.25 258 ALA A N 1
ATOM 1867 C CA . ALA A 1 258 ? 21.841 -7.525 -52.366 1.00 82.25 258 ALA A CA 1
ATOM 1868 C C . ALA A 1 258 ? 21.163 -6.619 -53.411 1.00 82.25 258 ALA A C 1
ATOM 1870 O O . ALA A 1 258 ? 20.902 -7.076 -54.516 1.00 82.25 258 ALA A O 1
ATOM 1871 N N . ARG A 1 259 ? 20.896 -5.344 -53.083 1.00 81.12 259 ARG A N 1
ATOM 1872 C CA . ARG A 1 259 ? 20.376 -4.357 -54.046 1.00 81.12 259 ARG A CA 1
ATOM 1873 C C . ARG A 1 259 ? 21.443 -3.859 -55.012 1.00 81.12 259 ARG A C 1
ATOM 1875 O O . ARG A 1 259 ? 21.119 -3.637 -56.161 1.00 81.12 259 ARG A O 1
ATOM 1882 N N . ASP A 1 260 ? 22.677 -3.680 -54.549 1.00 79.06 260 ASP A N 1
ATOM 1883 C CA . ASP A 1 260 ? 23.781 -3.211 -55.397 1.00 79.06 260 ASP A CA 1
ATOM 1884 C C . ASP A 1 260 ? 24.270 -4.303 -56.376 1.00 79.06 260 ASP A C 1
ATOM 1886 O O . ASP A 1 260 ? 24.967 -4.002 -57.342 1.00 79.06 260 ASP A O 1
ATOM 1890 N N . ALA A 1 261 ? 23.932 -5.572 -56.117 1.00 72.88 261 ALA A N 1
ATOM 1891 C CA . ALA A 1 261 ? 24.259 -6.722 -56.963 1.00 72.88 261 ALA A CA 1
ATOM 1892 C C . ALA A 1 261 ? 23.145 -7.111 -57.961 1.00 72.88 261 ALA A C 1
ATOM 1894 O O . ALA A 1 261 ? 23.344 -8.052 -58.731 1.00 72.88 261 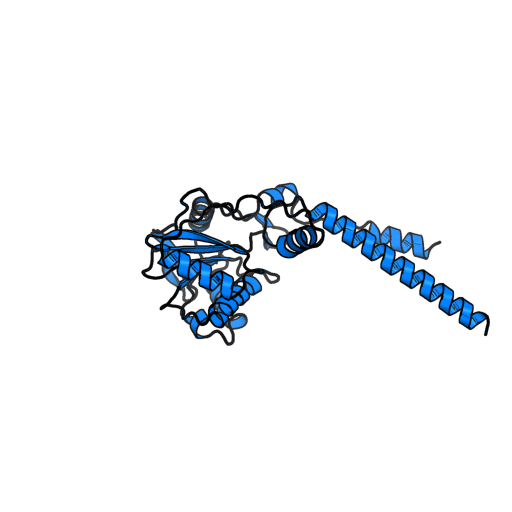ALA A O 1
ATOM 1895 N N . ALA A 1 262 ? 21.994 -6.432 -57.919 1.00 65.00 262 ALA A N 1
ATOM 1896 C CA . ALA A 1 262 ? 20.833 -6.642 -58.787 1.00 65.00 262 ALA A CA 1
ATOM 1897 C C . ALA A 1 262 ? 20.666 -5.464 -59.754 1.00 65.00 262 ALA A C 1
ATOM 1899 O O . ALA A 1 262 ? 20.291 -5.722 -60.917 1.00 65.00 262 ALA A O 1
#